Protein AF-0000000085141653 (afdb_homodimer)

InterPro domains:
  IPR007138 Antibiotic biosynthesis monooxygenase domain [PF03992] (13-87)
  IPR011008 Dimeric alpha-beta barrel [SSF54909] (13-105)

pLDDT: mean 92.72, std 17.59, range [21.94, 98.94]

Solvent-accessible surface area (backbone atoms only — not comparable to full-atom values): 11159 Å² total; per-residue (Å²): 133,71,79,74,78,59,79,73,61,75,42,55,29,32,39,41,35,44,37,42,39,28,90,90,26,58,70,61,35,53,51,28,51,60,68,37,47,59,48,41,50,76,52,55,38,75,43,79,46,47,29,35,28,67,90,44,74,49,33,33,39,39,41,33,27,26,63,26,51,56,49,44,74,43,57,31,62,71,34,69,50,40,54,52,42,49,65,55,42,53,85,30,36,68,50,81,70,45,76,51,43,31,29,81,105,132,72,79,72,82,56,82,71,59,72,44,54,28,34,39,41,34,44,37,40,39,27,91,90,26,57,70,61,36,54,51,29,51,60,68,37,46,59,47,41,50,75,52,56,39,75,44,79,47,47,27,35,28,67,90,43,74,51,35,33,40,38,40,33,28,26,63,25,52,54,49,44,75,45,58,31,62,71,34,70,50,41,54,52,42,48,66,54,41,53,85,29,36,68,51,81,71,45,76,49,42,31,30,80,106

Sequence (210 aa):
MSVGQDATTAGPVVESVELHVAAGAEAAFEAAVAEAEPLFRDGGATSFALSRQVEDPARYRLLIGWRTLEDHTVAFRESDSFLAWRALVTPHLAQLPAATHWSAVMSVGQDATTAGPVVESVELHVAAGAEAAFEAAVAEAEPLFRDGGATSFALSRQVEDPARYRLLIGWRTLEDHTVAFRESDSFLAWRALVTPHLAQLPAATHWSAV

Nearest PDB structures (foldseek):
  3gz7-assembly1_B  TM=9.736E-01  e=1.931E-11  Bordetella bronchiseptica
  2omo-assembly4_E  TM=8.407E-01  e=2.948E-07  Nitrosomonas europaea
  4dpo-assembly1_B  TM=8.444E-01  e=1.337E-05  Methanosarcina mazei Go1
  4hl9-assembly4_H  TM=8.360E-01  e=1.522E-05  Rhodospirillum rubrum ATCC 11170
  2gff-assembly1_A  TM=7.912E-01  e=5.071E-06  Yersinia pestis

Foldseek 3Di:
DPPPPDDQQQFKKKKKKKFFFDPPCLVQLVVLLVVLVVLQVVLAWPDWDKDADPVDRRIIIIITMHGGPCSVPPRSCPDVSVVSSCVSRVVGGPDDMDIDMGDDD/DPPPPPPQVQFKKKKKKKFQFDPPCLVQLVVLLVVLVVLQVVLAWPDWDKDADPVDRRIIIIITMHGGPCSVPPRSCPDVSVVSSCVSRVVGGPDDMDIDMGDDD

Structure (mmCIF, N/CA/C/O backbone):
data_AF-0000000085141653-model_v1
#
loop_
_entity.id
_entity.type
_entity.pdbx_description
1 polymer 'Antibiotic biosynthesis monooxygenase'
#
loop_
_atom_site.group_PDB
_atom_site.id
_atom_site.type_symbol
_atom_site.label_atom_id
_atom_site.label_alt_id
_atom_site.label_comp_id
_atom_site.label_asym_id
_atom_site.label_entity_id
_atom_site.label_seq_id
_atom_site.pdbx_PDB_ins_code
_atom_site.Cartn_x
_atom_site.Cartn_y
_atom_site.Cartn_z
_atom_site.occupancy
_atom_site.B_iso_or_equiv
_atom_site.auth_seq_id
_atom_site.auth_comp_id
_atom_site.auth_asym_id
_atom_site.auth_atom_id
_atom_site.pdbx_PDB_model_num
ATOM 1 N N . MET A 1 1 ? -32.125 7.09 -10.75 1 21.94 1 MET A N 1
ATOM 2 C CA . MET A 1 1 ? -31.781 6.031 -9.797 1 21.94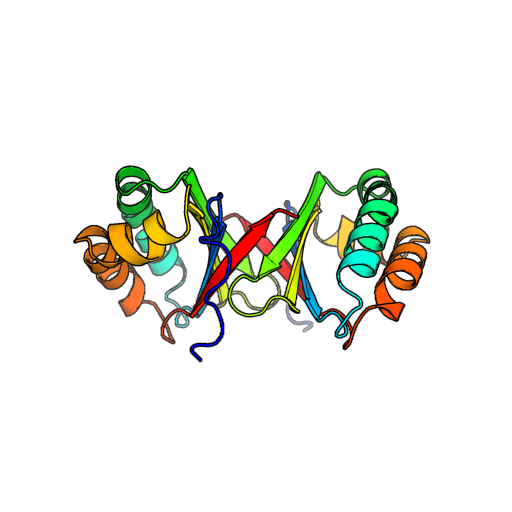 1 MET A CA 1
ATOM 3 C C . MET A 1 1 ? -30.297 6.027 -9.477 1 21.94 1 MET A C 1
ATOM 5 O O . MET A 1 1 ? -29.469 5.969 -10.383 1 21.94 1 MET A O 1
ATOM 9 N N . SER A 1 2 ? -29.812 6.777 -8.469 1 27.94 2 SER A N 1
ATOM 10 C CA . SER A 1 2 ? -28.453 7.031 -7.977 1 27.94 2 SER A CA 1
ATOM 11 C C . SER A 1 2 ? -27.656 5.738 -7.871 1 27.94 2 SER A C 1
ATOM 13 O O . SER A 1 2 ? -28.203 4.684 -7.551 1 27.94 2 SER A O 1
ATOM 15 N N . VAL A 1 3 ? -26.781 5.434 -8.773 1 35.81 3 VAL A N 1
ATOM 16 C CA . VAL A 1 3 ? -26.016 4.203 -8.594 1 35.81 3 VAL A CA 1
ATOM 17 C C . VAL A 1 3 ? -25.875 3.902 -7.102 1 35.81 3 VAL A C 1
ATOM 19 O O . VAL A 1 3 ? -25.562 4.797 -6.309 1 35.81 3 VAL A O 1
ATOM 22 N N . GLY A 1 4 ? -26.719 3.008 -6.566 1 31.06 4 GLY A N 1
ATOM 23 C CA . GLY A 1 4 ? -26.812 2.529 -5.195 1 31.06 4 GLY A CA 1
ATOM 24 C C . GLY A 1 4 ? -25.469 2.502 -4.48 1 31.06 4 GLY A C 1
ATOM 25 O O . GLY A 1 4 ? -24.5 1.953 -4.996 1 31.06 4 GLY A O 1
ATOM 26 N N . GLN A 1 5 ? -24.938 3.637 -3.996 1 36.25 5 GLN A N 1
ATOM 27 C CA . GLN A 1 5 ? -23.906 3.707 -2.959 1 36.25 5 GLN A CA 1
ATOM 28 C C . GLN A 1 5 ? -23.953 2.477 -2.059 1 36.25 5 GLN A C 1
ATOM 30 O O . GLN A 1 5 ? -24.891 2.312 -1.268 1 36.25 5 GLN A O 1
ATOM 35 N N . ASP A 1 6 ? -24.109 1.397 -2.594 1 36.69 6 ASP A N 1
ATOM 36 C CA . ASP A 1 6 ? -24.297 0.177 -1.813 1 36.69 6 ASP A CA 1
ATOM 37 C C . ASP A 1 6 ? -23.688 0.32 -0.419 1 36.69 6 ASP A C 1
ATOM 39 O O . ASP A 1 6 ? -22.969 1.287 -0.143 1 36.69 6 ASP A O 1
ATOM 43 N N . ALA A 1 7 ? -23.047 -0.819 0.269 1 40.22 7 ALA A N 1
ATOM 44 C CA . ALA A 1 7 ? -22.797 -1.021 1.693 1 40.22 7 ALA A CA 1
ATOM 45 C C . ALA A 1 7 ? -21.875 0.062 2.248 1 40.22 7 ALA A C 1
ATOM 47 O O . ALA A 1 7 ? -20.922 0.484 1.578 1 40.22 7 ALA A O 1
ATOM 48 N N . THR A 1 8 ? -22.141 1.187 2.912 1 47.06 8 THR A N 1
ATOM 49 C CA . THR A 1 8 ? -21.469 1.732 4.09 1 47.06 8 THR A CA 1
ATOM 50 C C . THR A 1 8 ? -20.344 0.809 4.555 1 47.06 8 THR A C 1
ATOM 52 O O . THR A 1 8 ? -20.594 -0.327 4.965 1 47.06 8 THR A O 1
ATOM 55 N N . THR A 1 9 ? -19.391 0.731 3.768 1 54.69 9 THR A N 1
ATOM 56 C CA . THR A 1 9 ? -18.281 -0.138 4.156 1 54.69 9 THR A CA 1
ATOM 57 C C . THR A 1 9 ? -18.062 -0.088 5.664 1 54.69 9 THR A C 1
ATOM 59 O O . THR A 1 9 ? -17.531 0.895 6.184 1 54.69 9 THR A O 1
ATOM 62 N N . ALA A 1 10 ? -18.953 -0.564 6.281 1 68.5 10 ALA A N 1
ATOM 63 C CA . ALA A 1 10 ? -19.125 -0.593 7.734 1 68.5 10 ALA A CA 1
ATOM 64 C C . ALA A 1 10 ? -17.859 -1.127 8.414 1 68.5 10 ALA A C 1
ATOM 66 O O . ALA A 1 10 ? -17.688 -0.955 9.625 1 68.5 10 ALA A O 1
ATOM 67 N N . GLY A 1 11 ? -16.844 -1.407 7.648 1 92.12 11 GLY A N 1
ATOM 68 C CA . GLY A 1 11 ? -15.758 -1.995 8.414 1 92.12 11 GLY A CA 1
ATOM 69 C C . GLY A 1 11 ? -14.438 -1.282 8.211 1 92.12 11 GLY A C 1
ATOM 70 O O . GLY A 1 11 ? -14.391 -0.199 7.629 1 92.12 11 GLY A O 1
ATOM 71 N N . PRO A 1 12 ? -13.477 -1.753 8.773 1 98.38 12 PRO A N 1
ATOM 72 C CA . PRO A 1 12 ? -12.148 -1.13 8.734 1 98.38 12 PRO A CA 1
ATOM 73 C C . PRO A 1 12 ? -11.625 -0.946 7.312 1 98.38 12 PRO A C 1
ATOM 75 O O . PRO A 1 12 ? -11.906 -1.77 6.438 1 98.38 12 PRO A O 1
ATOM 78 N N . VAL A 1 13 ? -11.008 0.234 7.074 1 98.62 13 VAL A N 1
ATOM 79 C CA . VAL A 1 13 ? -10.352 0.522 5.801 1 98.62 13 VAL A CA 1
ATOM 80 C C . VAL A 1 13 ? -8.938 1.04 6.055 1 98.62 13 VAL A C 1
ATOM 82 O O . VAL A 1 13 ? -8.633 1.523 7.145 1 98.62 13 VAL A O 1
ATOM 85 N N . VAL A 1 14 ? -8.195 0.842 5.039 1 98.94 14 VAL A N 1
ATOM 86 C CA . VAL A 1 14 ? -6.883 1.483 5.008 1 98.94 14 VAL A CA 1
ATOM 87 C C . VAL A 1 14 ? -6.875 2.582 3.947 1 98.94 14 VAL A C 1
ATOM 89 O O . VAL A 1 14 ? -7.207 2.336 2.785 1 98.94 14 VAL A O 1
ATOM 92 N N . GLU A 1 15 ? -6.629 3.789 4.379 1 98.88 15 GLU A N 1
ATOM 93 C CA . GLU A 1 15 ? -6.277 4.867 3.461 1 98.88 15 GLU A CA 1
ATOM 94 C C . GLU A 1 15 ? -4.84 4.727 2.967 1 98.88 15 GLU A C 1
ATOM 96 O O . GLU A 1 15 ? -3.918 4.559 3.766 1 98.88 15 GLU A O 1
ATOM 101 N N . SER A 1 16 ? -4.68 4.688 1.656 1 98.94 16 SER A N 1
ATOM 102 C CA . SER A 1 16 ? -3.369 4.742 1.019 1 98.94 16 SER A CA 1
ATOM 103 C C . SER A 1 16 ? -3.121 6.105 0.38 1 98.94 16 SER A C 1
ATOM 105 O O . SER A 1 16 ? -3.832 6.5 -0.545 1 98.94 16 SER A O 1
ATOM 107 N N . VAL A 1 17 ? -2.102 6.836 0.872 1 98.88 17 VAL A N 1
ATOM 108 C CA . VAL A 1 17 ? -1.763 8.156 0.342 1 98.88 17 VAL A CA 1
ATOM 109 C C . VAL A 1 17 ? -0.437 8.078 -0.413 1 98.88 17 VAL A C 1
ATOM 111 O O . VAL A 1 17 ? 0.597 7.742 0.167 1 98.88 17 VAL A O 1
ATOM 114 N N . GLU A 1 18 ? -0.48 8.328 -1.674 1 98.75 18 GLU A N 1
ATOM 115 C CA . GLU A 1 18 ? 0.729 8.43 -2.484 1 98.75 18 GLU A CA 1
ATOM 116 C C . GLU A 1 18 ? 1.272 9.859 -2.486 1 98.75 18 GLU A C 1
ATOM 118 O O . GLU A 1 18 ? 0.54 10.805 -2.771 1 98.75 18 GLU A O 1
ATOM 123 N N . LEU A 1 19 ? 2.529 9.969 -2.123 1 98.81 19 LEU A N 1
ATOM 124 C CA . LEU A 1 19 ? 3.172 11.266 -1.962 1 98.81 19 LEU A CA 1
ATOM 125 C C . LEU A 1 19 ? 4.418 11.367 -2.834 1 98.81 19 LEU A C 1
ATOM 127 O O . LEU A 1 19 ? 5.258 10.469 -2.832 1 98.81 19 LEU A O 1
ATOM 131 N N . HIS A 1 20 ? 4.488 12.406 -3.617 1 98.81 20 HIS A N 1
ATOM 132 C CA . HIS A 1 20 ? 5.68 12.727 -4.391 1 98.81 20 HIS A CA 1
ATOM 133 C C . HIS A 1 20 ? 6.438 13.898 -3.775 1 98.81 20 HIS A C 1
ATOM 135 O O . HIS A 1 20 ? 5.969 15.039 -3.816 1 98.81 20 HIS A O 1
ATOM 141 N N . VAL A 1 21 ? 7.574 13.664 -3.287 1 98.81 21 VAL A N 1
ATOM 142 C CA . VAL A 1 21 ? 8.336 14.641 -2.516 1 98.81 21 VAL A CA 1
ATOM 143 C C . VAL A 1 21 ? 9.297 15.391 -3.436 1 98.81 21 VAL A C 1
ATOM 145 O O . VAL A 1 21 ? 9.922 14.797 -4.309 1 98.81 21 VAL A O 1
ATOM 148 N N . ALA A 1 22 ? 9.398 16.672 -3.219 1 98.56 22 ALA A N 1
ATOM 149 C CA . ALA A 1 22 ? 10.305 17.5 -4 1 98.56 22 ALA A CA 1
ATOM 150 C C . ALA A 1 22 ? 11.758 17.094 -3.779 1 98.56 22 ALA A C 1
ATOM 152 O O . ALA A 1 22 ? 12.148 16.75 -2.662 1 98.56 22 ALA A O 1
ATOM 153 N N . ALA A 1 23 ? 12.492 17.188 -4.867 1 97.25 23 ALA A N 1
ATOM 154 C CA . ALA A 1 23 ? 13.906 16.844 -4.777 1 97.25 23 ALA A CA 1
ATOM 155 C C . ALA A 1 23 ? 14.602 17.641 -3.682 1 97.25 23 ALA A C 1
ATOM 157 O O . ALA A 1 23 ? 14.461 18.859 -3.619 1 97.25 23 ALA A O 1
ATOM 158 N N . GLY A 1 24 ? 15.25 16.891 -2.76 1 97.75 24 GLY A N 1
ATOM 159 C CA . GLY A 1 24 ? 16.016 17.531 -1.707 1 97.75 24 GLY A CA 1
ATOM 160 C C . GLY A 1 24 ? 15.211 17.75 -0.438 1 97.75 24 GLY A C 1
ATOM 161 O O . GLY A 1 24 ? 15.766 18.141 0.592 1 97.75 24 GLY A O 1
ATOM 162 N N . ALA A 1 25 ? 13.914 17.422 -0.474 1 98.62 25 ALA A N 1
ATOM 163 C CA . ALA A 1 25 ? 13.047 17.719 0.656 1 98.62 25 ALA A CA 1
ATOM 164 C C . ALA A 1 25 ? 12.742 16.469 1.471 1 98.62 25 ALA A C 1
ATOM 166 O O . ALA A 1 25 ? 11.938 16.516 2.404 1 98.62 25 ALA A O 1
ATOM 167 N N . GLU A 1 26 ? 13.406 15.359 1.154 1 98.25 26 GLU A N 1
ATOM 168 C CA . GLU A 1 26 ? 13.023 14.062 1.71 1 98.25 26 GLU A CA 1
ATOM 169 C C . GLU A 1 26 ? 13.156 14.055 3.23 1 98.25 26 GLU A C 1
ATOM 171 O O . GLU A 1 26 ? 12.234 13.633 3.936 1 98.25 26 GLU A O 1
ATOM 176 N N . ALA A 1 27 ? 14.289 14.516 3.754 1 98.31 27 ALA A N 1
ATOM 177 C CA . ALA A 1 27 ? 14.5 14.516 5.199 1 98.31 27 ALA A CA 1
ATOM 178 C C . ALA A 1 27 ? 13.484 15.406 5.902 1 98.31 27 ALA A C 1
ATOM 180 O O . ALA A 1 27 ? 12.93 15.023 6.938 1 98.31 27 ALA A O 1
ATOM 181 N N . ALA A 1 28 ? 13.234 16.562 5.379 1 98.75 28 ALA A N 1
ATOM 182 C CA . ALA A 1 28 ? 12.258 17.484 5.953 1 98.75 28 ALA A CA 1
ATOM 183 C C . ALA A 1 28 ? 10.852 16.906 5.895 1 98.75 28 ALA A C 1
ATOM 185 O O . ALA A 1 28 ? 10.062 17.062 6.836 1 98.75 28 ALA A O 1
ATOM 186 N N . PHE A 1 29 ? 10.531 16.281 4.82 1 98.88 29 PHE A N 1
ATOM 187 C CA . PHE A 1 29 ? 9.242 15.625 4.652 1 98.88 29 PHE A CA 1
ATOM 188 C C . PHE A 1 29 ? 9.047 14.547 5.707 1 98.88 29 PHE A C 1
ATOM 190 O O . PHE A 1 29 ? 8.008 14.5 6.367 1 98.88 29 PHE A O 1
ATOM 197 N N . GLU A 1 30 ? 10.062 13.664 5.844 1 98.88 30 GLU A N 1
ATOM 198 C CA . GLU A 1 30 ? 9.969 12.602 6.836 1 98.88 30 GLU A CA 1
ATOM 199 C C . GLU A 1 30 ? 9.781 13.164 8.242 1 98.88 30 GLU A C 1
ATOM 201 O O . GLU A 1 30 ? 8.992 12.641 9.031 1 98.88 30 GLU A O 1
ATOM 206 N N . ALA A 1 31 ? 10.461 14.242 8.555 1 98.88 31 ALA A N 1
ATOM 207 C CA . ALA A 1 31 ? 10.32 14.898 9.852 1 98.88 31 ALA A CA 1
ATOM 208 C C . ALA A 1 31 ? 8.914 15.461 10.023 1 98.88 31 ALA A C 1
ATOM 210 O O . ALA A 1 31 ? 8.328 15.367 11.109 1 98.88 31 ALA A O 1
ATOM 211 N N . ALA A 1 32 ? 8.383 16.016 8.969 1 98.88 32 ALA A N 1
ATOM 212 C CA . ALA A 1 32 ? 7.035 16.578 9.008 1 98.88 32 ALA A CA 1
ATOM 213 C C . ALA A 1 32 ? 5.992 15.484 9.25 1 98.88 32 ALA A C 1
ATOM 215 O O . ALA A 1 32 ? 5.051 15.68 10.023 1 98.88 32 ALA A O 1
ATOM 216 N N . VAL A 1 33 ? 6.141 14.328 8.633 1 98.88 33 VAL A N 1
ATOM 217 C CA . VAL A 1 33 ? 5.203 13.219 8.812 1 98.88 33 VAL A CA 1
ATOM 218 C C . VAL A 1 33 ? 5.281 12.711 10.25 1 98.88 33 VAL A C 1
ATOM 220 O O . VAL A 1 33 ? 4.254 12.445 10.875 1 98.88 33 VAL A O 1
ATOM 223 N N . ALA A 1 34 ? 6.5 12.602 10.719 1 98.75 34 ALA A N 1
ATOM 224 C CA . ALA A 1 34 ? 6.668 12.172 12.102 1 98.75 34 ALA A CA 1
ATOM 225 C C . ALA A 1 34 ? 5.988 13.148 13.062 1 98.75 34 ALA A C 1
ATOM 227 O O . ALA A 1 34 ? 5.336 12.727 14.023 1 98.75 34 ALA A O 1
ATOM 228 N N . GLU A 1 35 ? 6.148 14.391 12.797 1 98.69 35 GLU A N 1
ATOM 229 C CA . GLU A 1 35 ? 5.516 15.422 13.617 1 98.69 35 GLU A CA 1
ATOM 230 C C . GLU A 1 35 ? 3.996 15.328 13.547 1 98.69 35 GLU A C 1
ATOM 232 O O . GLU A 1 35 ? 3.305 15.602 14.523 1 98.69 35 GLU A O 1
ATOM 237 N N . ALA A 1 36 ? 3.488 14.844 12.453 1 98.69 36 ALA A N 1
ATOM 238 C CA . ALA A 1 36 ? 2.051 14.844 12.203 1 98.69 36 ALA A CA 1
ATOM 239 C C . ALA A 1 36 ? 1.396 13.594 12.789 1 98.69 36 ALA A C 1
ATOM 241 O O . ALA A 1 36 ? 0.172 13.539 12.938 1 98.69 36 ALA A O 1
ATOM 242 N N . GLU A 1 37 ? 2.127 12.547 13.078 1 98.62 37 GLU A N 1
ATOM 243 C CA . GLU A 1 37 ? 1.589 11.242 13.453 1 98.62 37 GLU A CA 1
ATOM 244 C C . GLU A 1 37 ? 0.603 11.359 14.609 1 98.62 37 GLU A C 1
ATOM 246 O O . GLU A 1 37 ? -0.476 10.766 14.578 1 98.62 37 GLU A O 1
ATOM 251 N N . PRO A 1 38 ? 0.879 12.18 15.656 1 98.62 38 PRO A N 1
ATOM 252 C CA . PRO A 1 38 ? -0.065 12.258 16.781 1 98.62 38 PRO A CA 1
ATOM 253 C C . PRO A 1 38 ? -1.417 12.836 16.359 1 98.62 38 PRO A C 1
ATOM 255 O O . PRO A 1 38 ? -2.441 12.516 16.969 1 98.62 38 PRO A O 1
ATOM 258 N N . LEU A 1 39 ? -1.494 13.695 15.32 1 98.75 39 LEU A N 1
ATOM 259 C CA . LEU A 1 39 ? -2.754 14.242 14.828 1 98.75 39 LEU A CA 1
ATOM 260 C C . LEU A 1 39 ? -3.684 13.125 14.367 1 98.75 39 LEU A C 1
ATOM 262 O O . LEU A 1 39 ? -4.895 13.188 14.578 1 98.75 39 LEU A O 1
ATOM 266 N N . PHE A 1 40 ? -3.117 12.07 13.781 1 98.75 40 PHE A N 1
ATOM 267 C CA . PHE A 1 40 ? -3.889 10.953 13.258 1 98.75 40 PHE A CA 1
ATOM 268 C C . PHE A 1 40 ? -4.32 10.023 14.383 1 98.75 40 PHE A C 1
ATOM 270 O O . PHE A 1 40 ? -5.48 9.602 14.438 1 98.75 40 PHE A O 1
ATOM 277 N N . ARG A 1 41 ? -3.361 9.75 15.242 1 97.88 41 ARG A N 1
ATOM 278 C CA . ARG A 1 41 ? -3.686 8.891 16.375 1 97.88 41 ARG A CA 1
ATOM 279 C C . ARG A 1 41 ? -4.801 9.5 17.219 1 97.88 41 ARG A C 1
ATOM 281 O O . ARG A 1 41 ? -5.781 8.828 17.547 1 97.88 41 ARG A O 1
ATOM 288 N N . ASP A 1 42 ? -4.664 10.75 17.484 1 97.75 42 ASP A N 1
ATOM 289 C CA . ASP A 1 42 ? -5.668 11.461 18.281 1 97.75 42 ASP A CA 1
ATOM 290 C C . ASP A 1 42 ? -6.98 11.594 17.516 1 97.75 42 ASP A C 1
ATOM 292 O O . ASP A 1 42 ? -8.047 11.711 18.109 1 97.75 42 ASP A O 1
ATOM 296 N N . GLY A 1 43 ? -6.852 11.531 16.266 1 97.88 43 GLY A N 1
ATOM 297 C CA . GLY A 1 43 ? -8.008 11.703 15.406 1 97.88 43 GLY A CA 1
ATOM 298 C C . GLY A 1 43 ? -8.742 10.406 15.125 1 97.88 43 GLY A C 1
ATOM 299 O O . GLY A 1 43 ? -9.766 10.398 14.438 1 97.88 43 GLY A O 1
ATOM 300 N N . GLY A 1 44 ? -8.195 9.25 15.609 1 98.06 44 GLY A N 1
ATOM 301 C CA . GLY A 1 44 ? -8.953 8.016 15.516 1 98.06 44 GLY A CA 1
ATOM 302 C C . GLY A 1 44 ? -8.289 6.977 14.625 1 98.06 44 GLY A C 1
ATOM 303 O O . GLY A 1 44 ? -8.805 5.867 14.469 1 98.06 44 GLY A O 1
ATOM 304 N N . ALA A 1 45 ? -7.18 7.324 14.055 1 98.81 45 ALA A N 1
ATOM 305 C CA . ALA A 1 45 ? -6.465 6.332 13.25 1 98.81 45 ALA A CA 1
ATOM 306 C C . ALA A 1 45 ? -6.051 5.137 14.102 1 98.81 45 ALA A C 1
ATOM 308 O O . ALA A 1 45 ? -5.613 5.301 15.242 1 98.81 45 ALA A O 1
ATOM 309 N N . THR A 1 46 ? -6.152 3.963 13.477 1 98.75 46 THR A N 1
ATOM 310 C CA . THR A 1 46 ? -5.82 2.734 14.188 1 98.75 46 THR A CA 1
ATOM 311 C C . THR A 1 46 ? -4.418 2.26 13.828 1 98.75 46 THR A C 1
ATOM 313 O O . THR A 1 46 ? -3.85 1.401 14.5 1 98.75 46 THR A O 1
ATOM 316 N N . SER A 1 47 ? -3.873 2.738 12.789 1 98.81 47 SER A N 1
ATOM 317 C CA . SER A 1 47 ? -2.508 2.471 12.352 1 98.81 47 SER A CA 1
ATOM 318 C C . SER A 1 47 ? -1.979 3.6 11.469 1 98.81 47 SER A C 1
ATOM 320 O O . SER A 1 47 ? -2.756 4.402 10.945 1 98.81 47 SER A O 1
ATOM 322 N N . PHE A 1 48 ? -0.679 3.766 11.375 1 98.88 48 PHE A N 1
ATOM 323 C CA . PHE A 1 48 ? 0.02 4.84 10.672 1 98.88 48 PHE A CA 1
ATOM 324 C C . PHE A 1 48 ? 1.422 4.398 10.273 1 98.88 48 PHE A C 1
ATOM 326 O O . PHE A 1 48 ? 2.293 4.219 11.125 1 98.88 48 PHE A O 1
ATOM 333 N N . ALA A 1 49 ? 1.623 4.207 8.906 1 98.81 49 ALA A N 1
ATOM 334 C CA . ALA A 1 49 ? 2.912 3.676 8.469 1 98.81 49 ALA A CA 1
ATOM 335 C C . ALA A 1 49 ? 3.4 4.383 7.211 1 98.81 49 ALA A C 1
ATOM 337 O O . ALA A 1 49 ? 2.707 4.395 6.191 1 98.81 49 ALA A O 1
ATOM 338 N N . LEU A 1 50 ? 4.59 5.008 7.277 1 98.88 50 LEU A N 1
ATOM 339 C CA . LEU A 1 50 ? 5.238 5.645 6.137 1 98.88 50 LEU A CA 1
ATOM 340 C C . LEU A 1 50 ? 6.277 4.719 5.516 1 98.88 50 LEU A C 1
ATOM 342 O O . LEU A 1 50 ? 7.055 4.086 6.23 1 98.88 50 LEU A O 1
ATOM 346 N N . SER A 1 51 ? 6.262 4.609 4.203 1 98.81 51 SER A N 1
ATOM 347 C CA . SER A 1 51 ? 7.27 3.852 3.467 1 98.81 51 SER A CA 1
ATOM 348 C C . SER A 1 51 ? 7.805 4.648 2.281 1 98.81 51 SER A C 1
ATOM 350 O O . SER A 1 51 ? 7.129 5.551 1.778 1 98.81 51 SER A O 1
ATOM 352 N N . ARG A 1 52 ? 9.031 4.332 1.952 1 98.62 52 ARG A N 1
ATOM 353 C CA . ARG A 1 52 ? 9.688 4.938 0.798 1 98.62 52 ARG A CA 1
ATOM 354 C C . ARG A 1 52 ? 9.922 3.904 -0.3 1 98.62 52 ARG A C 1
ATOM 356 O O . ARG A 1 52 ? 10.328 2.775 -0.021 1 98.62 52 ARG A O 1
ATOM 363 N N . GLN A 1 53 ? 9.672 4.324 -1.563 1 98.62 53 GLN A N 1
ATOM 364 C CA . GLN A 1 53 ? 9.789 3.391 -2.682 1 98.62 53 GLN A CA 1
ATOM 365 C C . GLN A 1 53 ? 11.258 3.137 -3.033 1 98.62 53 GLN A C 1
ATOM 367 O O . GLN A 1 53 ? 12.055 4.07 -3.098 1 98.62 53 GLN A O 1
ATOM 372 N N . VAL A 1 54 ? 11.531 1.938 -3.328 1 97.94 54 VAL A N 1
ATOM 373 C CA . VAL A 1 54 ? 12.898 1.54 -3.645 1 97.94 54 VAL A CA 1
ATOM 374 C C . VAL A 1 54 ? 13.25 1.978 -5.066 1 97.94 54 VAL A C 1
ATOM 376 O O . VAL A 1 54 ? 14.328 2.521 -5.305 1 97.94 54 VAL A O 1
ATOM 379 N N . GLU A 1 55 ? 12.32 1.828 -5.984 1 97.69 55 GLU A N 1
ATOM 380 C CA . GLU A 1 55 ? 12.562 2.102 -7.395 1 97.69 55 GLU A CA 1
ATOM 381 C C . GLU A 1 55 ? 12.648 3.602 -7.66 1 97.69 55 GLU A C 1
ATOM 383 O O . GLU A 1 55 ? 13.367 4.035 -8.57 1 97.69 55 GLU A O 1
ATOM 388 N N . ASP A 1 56 ? 11.906 4.379 -6.914 1 97.81 56 ASP A N 1
ATOM 389 C CA . ASP A 1 56 ? 11.867 5.832 -7.031 1 97.81 56 ASP A CA 1
ATOM 390 C C . ASP A 1 56 ? 11.844 6.492 -5.652 1 97.81 56 ASP A C 1
ATOM 392 O O . ASP A 1 56 ? 10.781 6.73 -5.09 1 97.81 56 ASP A O 1
ATOM 396 N N . PRO A 1 57 ? 12.984 6.867 -5.195 1 96.75 57 PRO A N 1
ATOM 397 C CA . PRO A 1 57 ? 13.102 7.312 -3.805 1 96.75 57 PRO A CA 1
ATOM 398 C C . PRO A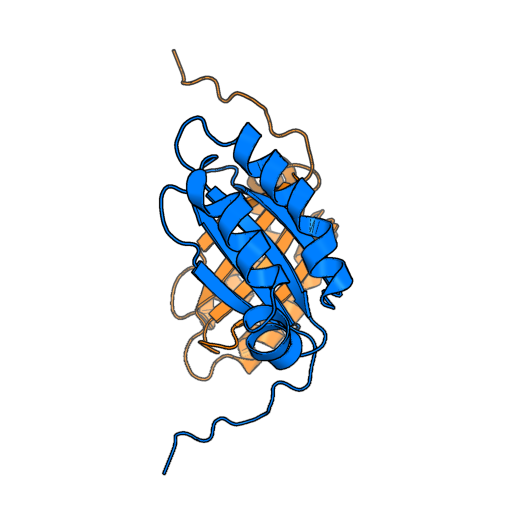 1 57 ? 12.391 8.641 -3.553 1 96.75 57 PRO A C 1
ATOM 400 O O . PRO A 1 57 ? 12.344 9.109 -2.412 1 96.75 57 PRO A O 1
ATOM 403 N N . ALA A 1 58 ? 11.852 9.312 -4.559 1 97.94 58 ALA A N 1
ATOM 404 C CA . ALA A 1 58 ? 11.039 10.516 -4.363 1 97.94 58 ALA A CA 1
ATOM 405 C C . ALA A 1 58 ? 9.602 10.148 -4 1 97.94 58 ALA A C 1
ATOM 407 O O . ALA A 1 58 ? 8.828 11.008 -3.578 1 97.94 58 ALA A O 1
ATOM 408 N N . ARG A 1 59 ? 9.25 8.867 -4.094 1 98.56 59 ARG A N 1
ATOM 409 C CA . ARG A 1 59 ? 7.883 8.414 -3.861 1 98.56 59 ARG A CA 1
ATOM 410 C C . ARG A 1 59 ? 7.75 7.77 -2.484 1 98.56 59 ARG A C 1
ATOM 412 O O . ARG A 1 59 ? 8.57 6.93 -2.105 1 98.56 59 ARG A O 1
ATOM 419 N N . TYR A 1 60 ? 6.707 8.25 -1.778 1 98.88 60 TYR A N 1
ATOM 420 C CA . TYR A 1 60 ? 6.336 7.715 -0.473 1 98.88 60 TYR A CA 1
ATOM 421 C C . TYR A 1 60 ? 4.883 7.254 -0.465 1 98.88 60 TYR A C 1
ATOM 423 O O . TYR A 1 60 ? 4.074 7.711 -1.276 1 98.88 60 TYR A O 1
ATOM 431 N N . ARG A 1 61 ? 4.66 6.352 0.407 1 98.94 61 ARG A N 1
ATOM 432 C CA . ARG A 1 61 ? 3.305 5.895 0.685 1 98.94 61 ARG A CA 1
ATOM 433 C C . ARG A 1 61 ? 3.012 5.918 2.182 1 98.94 61 ARG A C 1
ATOM 435 O O . ARG A 1 61 ? 3.814 5.438 2.984 1 98.94 61 ARG A O 1
ATOM 442 N N . LEU A 1 62 ? 1.948 6.547 2.494 1 98.94 62 LEU A N 1
ATOM 443 C CA . LEU A 1 62 ? 1.429 6.516 3.857 1 98.94 62 LEU A CA 1
ATOM 444 C C . LEU A 1 62 ? 0.175 5.652 3.943 1 98.94 62 LEU A C 1
ATOM 446 O O . LEU A 1 62 ? -0.799 5.891 3.225 1 98.94 62 LEU A O 1
ATOM 450 N N . LEU A 1 63 ? 0.208 4.617 4.75 1 98.94 63 LEU A N 1
ATOM 451 C CA . LEU A 1 63 ? -0.952 3.779 5.027 1 98.94 63 LEU A CA 1
ATOM 452 C C . LEU A 1 63 ? -1.542 4.102 6.398 1 98.94 63 LEU A C 1
ATOM 454 O O . LEU A 1 63 ? -0.835 4.066 7.406 1 98.94 63 LEU A O 1
ATOM 458 N N . ILE A 1 64 ? -2.832 4.414 6.391 1 98.94 64 ILE A N 1
ATOM 459 C CA . ILE A 1 64 ? -3.521 4.824 7.609 1 98.94 64 ILE A CA 1
ATOM 460 C C . ILE A 1 64 ? -4.773 3.973 7.809 1 98.94 64 ILE A C 1
ATOM 462 O O . ILE A 1 64 ? -5.633 3.908 6.926 1 98.94 64 ILE A O 1
ATOM 466 N N . GLY A 1 65 ? -4.859 3.336 8.984 1 98.81 65 GLY A N 1
ATOM 467 C CA . GLY A 1 65 ? -6.027 2.531 9.312 1 98.81 65 GLY A CA 1
ATOM 468 C C . GLY A 1 65 ? -7.141 3.33 9.961 1 98.81 65 GLY A C 1
ATOM 469 O O . GLY A 1 65 ? -6.883 4.207 10.781 1 98.81 65 GLY A O 1
ATOM 470 N N . TRP A 1 66 ? -8.312 2.982 9.625 1 98.69 66 TRP A N 1
ATOM 471 C CA . TRP A 1 66 ? -9.523 3.578 10.18 1 98.69 66 TRP A CA 1
ATOM 472 C C .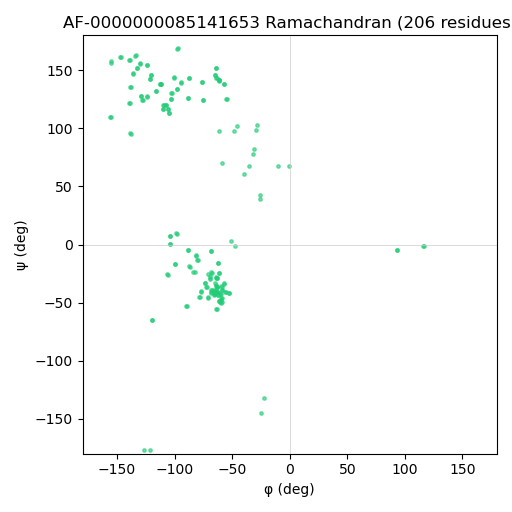 TRP A 1 66 ? -10.547 2.504 10.523 1 98.69 66 TRP A C 1
ATOM 474 O O . TRP A 1 66 ? -10.68 1.514 9.805 1 98.69 66 TRP A O 1
ATOM 484 N N . ARG A 1 67 ? -11.305 2.766 11.539 1 98 67 ARG A N 1
ATOM 485 C CA . ARG A 1 67 ? -12.352 1.814 11.906 1 98 67 ARG A CA 1
ATOM 486 C C . ARG A 1 67 ? -13.453 1.783 10.852 1 98 67 ARG A C 1
ATOM 488 O O . ARG A 1 67 ? -14.031 0.731 10.586 1 98 67 ARG A O 1
ATOM 495 N N . THR A 1 68 ? -13.758 2.979 10.344 1 97.5 68 THR A N 1
ATOM 496 C CA . THR A 1 68 ? -14.719 3.074 9.25 1 97.5 68 THR A CA 1
ATOM 497 C C . THR A 1 68 ? -14.273 4.098 8.219 1 97.5 68 THR A C 1
ATOM 499 O O . THR A 1 68 ? -13.422 4.949 8.508 1 97.5 68 THR A O 1
ATOM 502 N N . LEU A 1 69 ? -14.82 3.934 7.039 1 97.88 69 LEU A N 1
ATOM 503 C CA . LEU A 1 69 ? -14.562 4.91 5.984 1 97.88 69 LEU A CA 1
ATOM 504 C C . LEU A 1 69 ? -14.938 6.316 6.438 1 97.88 69 LEU A C 1
ATOM 506 O O . LEU A 1 69 ? -14.195 7.27 6.207 1 97.88 69 LEU A O 1
ATOM 510 N N . GLU A 1 70 ? -16.016 6.512 7.121 1 96.69 70 GLU A N 1
ATOM 511 C CA . GLU A 1 70 ? -16.531 7.809 7.547 1 96.69 70 GLU A CA 1
ATOM 512 C C . GLU A 1 70 ? -15.648 8.43 8.617 1 96.69 70 GLU A C 1
ATOM 514 O O . GLU A 1 70 ? -15.555 9.656 8.711 1 96.69 70 GLU A O 1
ATOM 519 N N . ASP A 1 71 ? -14.984 7.555 9.422 1 97.38 71 ASP A N 1
ATOM 520 C CA . ASP A 1 71 ? -14.031 8.086 10.383 1 97.38 71 ASP A CA 1
ATOM 521 C C . ASP A 1 71 ? -12.953 8.914 9.695 1 97.38 71 ASP A C 1
ATOM 523 O O . ASP A 1 71 ? -12.484 9.914 10.242 1 97.38 71 ASP A O 1
ATOM 527 N N . HIS A 1 72 ? -12.633 8.516 8.516 1 97.88 72 HIS A N 1
ATOM 528 C CA . HIS A 1 72 ? -11.633 9.25 7.758 1 97.88 72 HIS A CA 1
ATOM 529 C C . HIS A 1 72 ? -12.273 10.352 6.922 1 97.88 72 HIS A C 1
ATOM 531 O O . HIS A 1 72 ? -11.961 11.531 7.094 1 97.88 72 HIS A O 1
ATOM 537 N N . THR A 1 73 ? -13.289 9.992 6.094 1 97.5 73 THR A N 1
ATOM 538 C CA . THR A 1 73 ? -13.742 10.844 5 1 97.5 73 THR A CA 1
ATOM 539 C C . THR A 1 73 ? -14.656 11.953 5.52 1 97.5 73 THR A C 1
ATOM 541 O O . THR A 1 73 ? -14.906 12.93 4.816 1 97.5 73 THR A O 1
ATOM 544 N N . VAL A 1 74 ? -15.094 11.828 6.715 1 96.88 74 VAL A N 1
ATOM 545 C CA . VAL A 1 74 ? -15.93 12.859 7.316 1 96.88 74 VAL A CA 1
ATOM 546 C C . VAL A 1 74 ? -15.25 13.422 8.562 1 96.88 74 VAL A C 1
ATOM 548 O O . VAL A 1 74 ? -14.688 14.516 8.531 1 96.88 74 VAL A O 1
ATOM 551 N N . ALA A 1 75 ? -15.07 12.578 9.602 1 97.19 75 ALA A N 1
ATOM 552 C CA . ALA A 1 75 ? -14.617 13.062 10.898 1 97.19 75 ALA A CA 1
ATOM 553 C C . ALA A 1 75 ? -13.219 13.664 10.805 1 97.19 75 ALA A C 1
ATOM 555 O O . ALA A 1 75 ? -13 14.82 11.188 1 97.19 75 ALA A O 1
ATOM 556 N N . PHE A 1 76 ? -12.281 12.914 10.32 1 98.44 76 PHE A N 1
ATOM 557 C CA . PHE A 1 76 ? -10.914 13.422 10.289 1 98.44 76 PHE A CA 1
ATOM 558 C C . PHE A 1 76 ? -10.766 14.523 9.25 1 98.44 76 PHE A C 1
ATOM 560 O O . PHE A 1 76 ? -10.125 15.547 9.5 1 98.44 76 PHE A O 1
ATOM 567 N N . ARG A 1 77 ? -11.328 14.312 8.031 1 97.75 77 ARG A N 1
ATOM 568 C CA . ARG A 1 77 ? -11.18 15.242 6.914 1 97.75 77 ARG A CA 1
ATOM 569 C C . ARG A 1 77 ? -11.773 16.609 7.254 1 97.75 77 ARG A C 1
ATOM 571 O O . ARG A 1 77 ? -11.344 17.625 6.719 1 97.75 77 ARG A O 1
ATOM 578 N N . GLU A 1 78 ? -12.734 16.641 8.188 1 97.44 78 GLU A N 1
ATOM 579 C CA . GLU A 1 78 ? -13.383 17.906 8.547 1 97.44 78 GLU A CA 1
ATOM 580 C C . GLU A 1 78 ? -12.766 18.5 9.812 1 97.44 78 GLU A C 1
ATOM 582 O O . GLU A 1 78 ? -13.227 19.531 10.305 1 97.44 78 GLU A O 1
ATOM 587 N N . SER A 1 79 ? -11.727 17.984 10.281 1 98.19 79 SER A N 1
ATOM 588 C CA . SER A 1 79 ? -11.125 18.391 11.547 1 98.19 79 SER A CA 1
ATOM 589 C C . SER A 1 79 ? -9.992 19.391 11.328 1 98.19 79 SER A C 1
ATOM 591 O O . SER A 1 79 ? -9.484 19.516 10.211 1 98.19 79 SER A O 1
ATOM 593 N N . ASP A 1 80 ? -9.516 20 12.43 1 98 80 ASP A N 1
ATOM 594 C CA . ASP A 1 80 ? -8.336 20.859 12.43 1 98 80 ASP A CA 1
ATOM 595 C C . ASP A 1 80 ? -7.062 20.047 12.227 1 98 80 ASP A C 1
ATOM 597 O O . ASP A 1 80 ? -6.074 20.547 11.703 1 98 80 ASP A O 1
ATOM 601 N N . SER A 1 81 ? -7.156 18.75 12.609 1 98.44 81 SER A N 1
ATOM 602 C CA . SER A 1 81 ? -5.996 17.891 12.445 1 98.44 81 SER A CA 1
ATOM 603 C C . SER A 1 81 ? -5.648 17.703 10.977 1 98.44 81 SER A C 1
ATOM 605 O O . SER A 1 81 ? -4.469 17.656 10.609 1 98.44 81 SER A O 1
ATOM 607 N N . PHE A 1 82 ? -6.648 17.688 10.156 1 98.44 82 PHE A N 1
ATOM 608 C CA . PHE A 1 82 ? -6.406 17.547 8.727 1 98.44 82 PHE A CA 1
ATOM 609 C C . PHE A 1 82 ? -5.723 18.781 8.172 1 98.44 82 PHE A C 1
ATOM 611 O O . PHE A 1 82 ? -4.77 18.672 7.395 1 98.44 82 PHE A O 1
ATOM 618 N N . LEU A 1 83 ? -6.148 19.906 8.586 1 98 83 LEU A N 1
ATOM 619 C CA . LEU A 1 83 ? -5.543 21.156 8.133 1 98 83 LEU A CA 1
ATOM 620 C C . LEU A 1 83 ? -4.094 21.266 8.594 1 98 83 LEU A C 1
ATOM 622 O O . LEU A 1 83 ? -3.227 21.688 7.832 1 98 83 LEU A O 1
ATOM 626 N N . ALA A 1 84 ? -3.84 20.875 9.805 1 98.62 84 ALA A N 1
ATOM 627 C CA . ALA A 1 84 ? -2.484 20.891 10.352 1 98.62 84 ALA A CA 1
ATOM 628 C C . ALA A 1 84 ? -1.579 19.922 9.594 1 98.62 84 ALA A C 1
ATOM 630 O O . ALA A 1 84 ? -0.43 20.25 9.289 1 98.62 8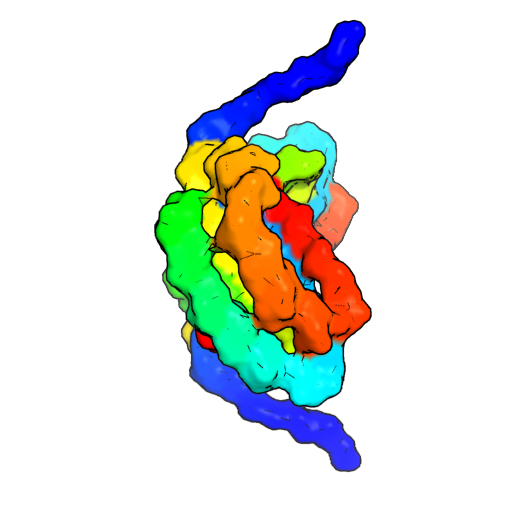4 ALA A O 1
ATOM 631 N N . TRP A 1 85 ? -2.119 18.75 9.266 1 98.62 85 TRP A N 1
ATOM 632 C CA . TRP A 1 85 ? -1.393 17.766 8.477 1 98.62 85 TRP A CA 1
ATOM 633 C C . TRP A 1 85 ? -0.999 18.328 7.117 1 98.62 85 TRP A C 1
ATOM 635 O O . TRP A 1 85 ? 0.166 18.266 6.719 1 98.62 85 TRP A O 1
ATOM 645 N N . ARG A 1 86 ? -1.902 18.938 6.434 1 98.06 86 ARG A N 1
ATOM 646 C CA . ARG A 1 86 ? -1.636 19.5 5.113 1 98.06 86 ARG A CA 1
ATOM 647 C C . ARG A 1 86 ? -0.587 20.609 5.195 1 98.06 86 ARG A C 1
ATOM 649 O O . ARG A 1 86 ? 0.31 20.672 4.352 1 98.06 86 ARG A O 1
ATOM 656 N N . ALA A 1 87 ? -0.715 21.406 6.223 1 98.38 87 ALA A N 1
ATOM 657 C CA . ALA A 1 87 ? 0.234 22.5 6.391 1 98.38 87 ALA A CA 1
ATOM 658 C C . ALA A 1 87 ? 1.651 21.969 6.594 1 98.38 87 ALA A C 1
ATOM 660 O O . ALA A 1 87 ? 2.617 22.578 6.121 1 98.38 87 ALA A O 1
ATOM 661 N N . LEU A 1 88 ? 1.762 20.906 7.273 1 98.69 88 LEU A N 1
ATOM 662 C CA . LEU A 1 88 ? 3.064 20.328 7.609 1 98.69 88 LEU A CA 1
ATOM 663 C C . LEU A 1 88 ? 3.717 19.703 6.387 1 98.69 88 LEU A C 1
ATOM 665 O O . LEU A 1 88 ? 4.922 19.844 6.172 1 98.69 88 LEU A O 1
ATOM 669 N N . VAL A 1 89 ? 2.943 19.062 5.477 1 98.56 89 VAL A N 1
ATOM 670 C CA . VAL A 1 89 ? 3.602 18.188 4.52 1 98.56 89 VAL A CA 1
ATOM 671 C C . VAL A 1 89 ? 3.621 18.844 3.141 1 98.56 89 VAL A C 1
ATOM 673 O O . VAL A 1 89 ? 4.527 18.594 2.34 1 98.56 89 VAL A O 1
ATOM 676 N N . THR A 1 90 ? 2.699 19.75 2.812 1 98.56 90 THR A N 1
ATOM 677 C CA . THR A 1 90 ? 2.486 20.25 1.459 1 98.56 90 THR A CA 1
ATOM 678 C C . THR A 1 90 ? 3.715 21.016 0.968 1 98.56 90 THR A C 1
ATOM 680 O O . THR A 1 90 ? 4.098 20.891 -0.199 1 98.56 90 THR A O 1
ATOM 683 N N . PRO A 1 91 ? 4.422 21.75 1.828 1 98.56 91 PRO A N 1
ATOM 684 C CA . PRO A 1 91 ? 5.586 22.516 1.369 1 98.56 91 PRO A CA 1
ATOM 685 C C . PRO A 1 91 ? 6.695 21.625 0.812 1 98.56 91 PRO A C 1
ATOM 687 O O . PRO A 1 91 ? 7.59 22.109 0.117 1 98.56 91 PRO A O 1
ATOM 690 N N . HIS A 1 92 ? 6.621 20.359 1.101 1 98.88 92 HIS A N 1
ATOM 691 C CA . HIS A 1 92 ? 7.715 19.469 0.739 1 98.88 92 HIS A CA 1
ATOM 692 C C . HIS A 1 92 ? 7.352 18.625 -0.472 1 98.88 92 HIS A C 1
ATOM 694 O O . HIS A 1 92 ? 8.164 17.812 -0.931 1 98.88 92 HIS A O 1
ATOM 700 N N . LEU A 1 93 ? 6.16 18.812 -1.003 1 98.81 93 LEU A N 1
ATOM 701 C CA . LEU A 1 93 ? 5.645 17.938 -2.047 1 98.81 93 LEU A CA 1
ATOM 702 C C . LEU A 1 93 ? 5.789 18.578 -3.422 1 98.81 93 LEU A C 1
ATOM 704 O O . LEU A 1 93 ? 5.648 19.797 -3.559 1 98.81 93 LEU A O 1
ATOM 708 N N . ALA A 1 94 ? 6.062 17.719 -4.332 1 98.56 94 ALA A N 1
ATOM 709 C CA . ALA A 1 94 ? 6.137 18.156 -5.723 1 98.56 94 ALA A CA 1
ATOM 710 C C . ALA A 1 94 ? 4.754 18.188 -6.359 1 98.56 94 ALA A C 1
ATOM 712 O O . ALA A 1 94 ? 4.551 18.844 -7.387 1 98.56 94 ALA A O 1
ATOM 713 N N . GLN A 1 95 ? 3.848 17.453 -5.867 1 97.62 95 GLN A N 1
ATOM 714 C CA . GLN A 1 95 ? 2.457 17.375 -6.301 1 97.62 95 GLN A CA 1
ATOM 715 C C . GLN A 1 95 ? 1.529 17.094 -5.125 1 97.62 95 GLN A C 1
ATOM 717 O O . GLN A 1 95 ? 1.979 16.656 -4.059 1 97.62 95 GLN A O 1
ATOM 722 N N . LEU A 1 96 ? 0.253 17.375 -5.293 1 96 96 LEU A N 1
ATOM 723 C CA . LEU A 1 96 ? -0.723 17.094 -4.246 1 96 96 LEU A CA 1
ATOM 724 C C . LEU A 1 96 ? -0.84 15.586 -4.008 1 96 96 LEU A C 1
ATOM 726 O O . LEU A 1 96 ? -0.749 14.797 -4.949 1 96 96 LEU A O 1
ATOM 730 N N . PRO A 1 97 ? -1.073 15.211 -2.777 1 98.06 97 PRO A N 1
ATOM 731 C CA . PRO A 1 97 ? -1.224 13.781 -2.484 1 98.06 97 PRO A CA 1
ATOM 732 C C . PRO A 1 97 ? -2.434 13.164 -3.178 1 98.06 97 PRO A C 1
ATOM 734 O O . PRO A 1 97 ? -3.428 13.852 -3.43 1 98.06 97 PRO A O 1
ATOM 737 N N . ALA A 1 98 ? -2.328 11.93 -3.441 1 97.75 98 ALA A N 1
ATOM 738 C CA . ALA A 1 98 ? -3.443 11.125 -3.934 1 97.75 98 ALA A CA 1
ATOM 739 C C . ALA A 1 98 ? -3.816 10.031 -2.932 1 97.75 98 ALA A C 1
ATOM 741 O O . ALA A 1 98 ? -2.953 9.289 -2.463 1 97.75 98 ALA A O 1
ATOM 742 N N . ALA A 1 99 ? -5.121 9.945 -2.672 1 98.31 99 ALA A N 1
ATOM 743 C CA . ALA A 1 99 ? -5.566 8.969 -1.683 1 98.31 99 ALA A CA 1
ATOM 744 C C . ALA A 1 99 ? -6.551 7.977 -2.295 1 98.31 99 ALA A C 1
ATOM 746 O O . ALA A 1 99 ? -7.348 8.336 -3.162 1 98.31 99 ALA A O 1
ATOM 747 N N . THR A 1 100 ? -6.449 6.727 -1.883 1 98.56 100 THR A N 1
ATOM 748 C CA . THR A 1 100 ? -7.414 5.664 -2.146 1 98.56 100 THR A CA 1
ATOM 749 C C . THR A 1 100 ? -7.707 4.875 -0.874 1 98.56 100 THR A C 1
ATOM 751 O O . THR A 1 100 ? -6.992 5 0.121 1 98.56 100 THR A O 1
ATOM 754 N N . HIS A 1 101 ? -8.82 4.125 -0.885 1 98.75 101 HIS A N 1
ATOM 755 C CA . HIS A 1 101 ? -9.219 3.332 0.274 1 98.75 101 HIS A CA 1
ATOM 756 C C . HIS A 1 101 ? -9.297 1.85 -0.074 1 98.75 101 HIS A C 1
ATOM 758 O O . HIS A 1 101 ? -9.727 1.486 -1.169 1 98.75 101 HIS A O 1
ATOM 764 N N . TRP A 1 102 ? -8.938 1.061 0.941 1 98.69 102 TRP A N 1
ATOM 765 C CA . TRP A 1 102 ? -8.781 -0.372 0.713 1 98.69 102 TRP A CA 1
ATOM 766 C C . TRP A 1 102 ? -9.367 -1.176 1.866 1 98.69 102 TRP A C 1
ATOM 768 O O . TRP A 1 102 ? -9.148 -0.851 3.035 1 98.69 102 TRP A O 1
ATOM 778 N N . SER A 1 103 ? -10.102 -2.234 1.521 1 98.31 103 SER A N 1
ATOM 779 C CA . SER A 1 103 ? -10.672 -3.145 2.508 1 98.31 103 SER A CA 1
ATOM 780 C C . SER A 1 103 ? -10.016 -4.52 2.438 1 98.31 103 SER A C 1
ATOM 782 O O . SER A 1 103 ? -9.75 -5.031 1.349 1 98.31 103 SER A O 1
ATOM 784 N N . ALA A 1 104 ? -9.734 -5.098 3.633 1 98.12 104 ALA A N 1
ATOM 785 C CA . ALA A 1 104 ? -9.125 -6.422 3.693 1 98.12 104 ALA A CA 1
ATOM 786 C C . ALA A 1 104 ? -10.031 -7.473 3.053 1 98.12 104 ALA A C 1
ATOM 788 O O . ALA A 1 104 ? -11.258 -7.422 3.203 1 98.12 104 ALA A O 1
ATOM 789 N N . VAL A 1 105 ? -9.336 -8.414 2.33 1 97.81 105 VAL A N 1
ATOM 790 C CA . VAL A 1 105 ? -10.039 -9.539 1.721 1 97.81 105 VAL A CA 1
ATOM 791 C C . VAL A 1 105 ? -9.727 -10.82 2.492 1 97.81 105 VAL A C 1
ATOM 793 O O . VAL A 1 105 ? -8.57 -11.102 2.797 1 97.81 105 VAL A O 1
ATOM 796 N N . MET B 1 1 ? 31.344 3.525 -15.523 1 23.25 1 MET B N 1
ATOM 797 C CA . MET B 1 1 ? 31.125 3.588 -14.086 1 23.25 1 MET B CA 1
ATOM 798 C C . MET B 1 1 ? 29.656 3.32 -13.742 1 23.25 1 MET B C 1
ATOM 800 O O . MET B 1 1 ? 28.766 4.016 -14.234 1 23.25 1 MET B O 1
ATOM 804 N N . SER B 1 2 ? 29.234 2.086 -13.586 1 29.72 2 SER B N 1
ATOM 805 C CA . SER B 1 2 ? 27.922 1.513 -13.375 1 29.72 2 SER B CA 1
ATOM 806 C C . SER B 1 2 ? 27.172 2.24 -12.258 1 29.72 2 SER B C 1
ATOM 808 O O . SER B 1 2 ? 27.766 2.65 -11.266 1 29.72 2 SER B O 1
ATOM 810 N N . VAL B 1 3 ? 26.297 3.166 -12.508 1 33.34 3 VAL B N 1
ATOM 811 C CA . VAL B 1 3 ? 25.625 3.824 -11.398 1 33.34 3 VAL B CA 1
ATOM 812 C C . VAL B 1 3 ? 25.547 2.873 -10.203 1 33.34 3 VAL B C 1
ATOM 814 O O . VAL B 1 3 ? 25.25 1.687 -10.367 1 33.34 3 VAL B O 1
ATOM 817 N N . GLY B 1 4 ? 26.406 3.084 -9.203 1 30.05 4 GLY B N 1
ATOM 818 C CA . GLY B 1 4 ? 26.547 2.383 -7.934 1 30.05 4 GLY B CA 1
ATOM 819 C C . GLY B 1 4 ? 25.25 1.827 -7.402 1 30.05 4 GLY B C 1
ATOM 820 O O . GLY B 1 4 ? 24.234 2.527 -7.387 1 30.05 4 GLY B O 1
ATOM 821 N N . GLN B 1 5 ? 24.797 0.668 -7.863 1 38.28 5 GLN B N 1
ATOM 822 C CA . GLN B 1 5 ? 23.828 -0.199 -7.195 1 38.28 5 GLN B CA 1
ATOM 823 C C . GLN B 1 5 ? 23.859 0.012 -5.684 1 38.28 5 GLN B C 1
ATOM 825 O O . GLN B 1 5 ? 24.797 -0.409 -5.008 1 38.28 5 GLN B O 1
ATOM 830 N N . ASP B 1 6 ? 24.016 1.279 -5.234 1 37.12 6 ASP B N 1
ATOM 831 C CA . ASP B 1 6 ? 24.172 1.761 -3.867 1 37.12 6 ASP B CA 1
ATOM 832 C C . ASP B 1 6 ? 23.609 0.757 -2.861 1 37.12 6 ASP B C 1
ATOM 834 O O . ASP B 1 6 ? 22.938 -0.195 -3.24 1 37.12 6 ASP B O 1
ATOM 838 N N . ALA B 1 7 ? 22.672 1.236 -1.729 1 38.81 7 ALA B N 1
ATOM 839 C CA . ALA B 1 7 ? 22.312 0.512 -0.511 1 38.81 7 ALA B CA 1
ATOM 840 C C . ALA B 1 7 ? 21.656 -0.823 -0.838 1 38.81 7 ALA B C 1
ATOM 842 O O . ALA B 1 7 ? 20.641 -0.866 -1.546 1 38.81 7 ALA B O 1
ATOM 843 N N . THR B 1 8 ? 22.156 -1.813 -1.302 1 46.28 8 THR B N 1
ATOM 844 C CA . THR B 1 8 ? 21.719 -3.188 -1.069 1 46.28 8 THR B CA 1
ATOM 845 C C . THR B 1 8 ? 20.688 -3.244 0.055 1 46.28 8 THR B C 1
ATOM 847 O O . THR B 1 8 ? 21 -2.92 1.203 1 46.28 8 THR B O 1
ATOM 850 N N . THR B 1 9 ? 19.625 -2.732 -0.205 1 54.16 9 THR B N 1
ATOM 851 C CA . THR B 1 9 ? 18.562 -2.533 0.758 1 54.16 9 THR B CA 1
ATOM 852 C C . THR B 1 9 ? 18.438 -3.736 1.688 1 54.16 9 THR B C 1
ATOM 854 O O . THR B 1 9 ? 17.859 -4.766 1.309 1 54.16 9 THR B O 1
ATOM 857 N N 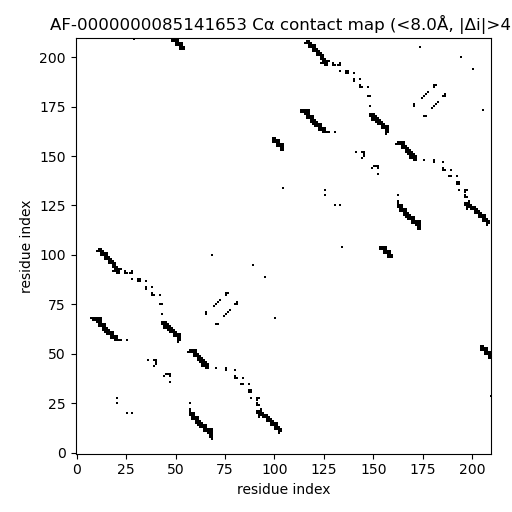. ALA B 1 10 ? 19.469 -3.926 2.32 1 67.19 10 ALA B N 1
ATOM 858 C CA . ALA B 1 10 ? 19.734 -5.043 3.223 1 67.19 10 ALA B CA 1
ATOM 859 C C . ALA B 1 10 ? 18.578 -5.273 4.184 1 67.19 10 ALA B C 1
ATOM 861 O O . ALA B 1 10 ? 18.453 -6.352 4.766 1 67.19 10 ALA B O 1
ATOM 862 N N . GLY B 1 11 ? 17.578 -4.488 4.109 1 91.75 11 GLY B N 1
ATOM 863 C CA . GLY B 1 11 ? 16.609 -4.766 5.156 1 91.75 11 GLY B CA 1
ATOM 864 C C . GLY B 1 11 ? 15.234 -5.129 4.613 1 91.75 11 GLY B C 1
ATOM 865 O O . GLY B 1 11 ? 15.086 -5.387 3.418 1 91.75 11 GLY B O 1
ATOM 866 N N . PRO B 1 12 ? 14.375 -5.309 5.414 1 98.38 12 PRO B N 1
ATOM 867 C CA . PRO B 1 12 ? 13.023 -5.738 5.051 1 98.38 12 PRO B CA 1
ATOM 868 C C . PRO B 1 12 ? 12.352 -4.793 4.059 1 98.38 12 PRO B C 1
ATOM 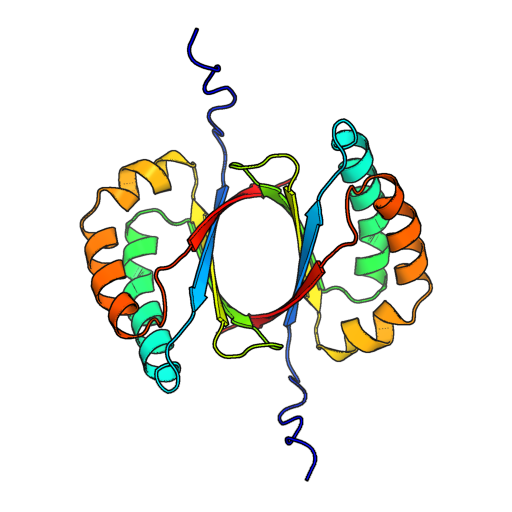870 O O . PRO B 1 12 ? 12.578 -3.58 4.105 1 98.38 12 PRO B O 1
ATOM 873 N N . VAL B 1 13 ? 11.656 -5.402 3.049 1 98.62 13 VAL B N 1
ATOM 874 C CA . VAL B 1 13 ? 10.875 -4.641 2.084 1 98.62 13 VAL B CA 1
ATOM 875 C C . VAL B 1 13 ? 9.469 -5.234 1.982 1 98.62 13 VAL B C 1
ATOM 877 O O . VAL B 1 13 ? 9.25 -6.398 2.332 1 98.62 13 VAL B O 1
ATOM 880 N N . VAL B 1 14 ? 8.633 -4.367 1.578 1 98.88 14 VAL B N 1
ATOM 881 C CA . VAL B 1 14 ? 7.301 -4.812 1.198 1 98.88 14 VAL B CA 1
ATOM 882 C C . VAL B 1 14 ? 7.129 -4.703 -0.315 1 98.88 14 VAL B C 1
ATOM 884 O O . VAL B 1 14 ? 7.348 -3.635 -0.894 1 98.88 14 VAL B O 1
ATOM 887 N N . GLU B 1 15 ? 6.871 -5.812 -0.948 1 98.88 15 GLU B N 1
ATOM 888 C CA . GLU B 1 15 ? 6.379 -5.816 -2.322 1 98.88 15 GLU B CA 1
ATOM 889 C C . GLU B 1 15 ? 4.91 -5.414 -2.385 1 98.88 15 GLU B C 1
ATOM 891 O O . GLU B 1 15 ? 4.078 -5.961 -1.654 1 98.88 15 GLU B O 1
ATOM 896 N N . SER B 1 16 ? 4.621 -4.398 -3.166 1 98.94 16 SER B N 1
ATOM 897 C CA . SER B 1 16 ? 3.252 -4.004 -3.479 1 98.94 16 SER B CA 1
ATOM 898 C C . SER B 1 16 ? 2.877 -4.395 -4.902 1 98.94 16 SER B C 1
ATOM 900 O O . SER B 1 16 ? 3.471 -3.902 -5.867 1 98.94 16 SER B O 1
ATOM 902 N N . VAL B 1 17 ? 1.887 -5.285 -5.055 1 98.88 17 VAL B N 1
ATOM 903 C CA . VAL B 1 17 ? 1.437 -5.738 -6.363 1 98.88 17 VAL B CA 1
ATOM 904 C C . VAL B 1 17 ? 0.047 -5.176 -6.656 1 98.88 17 VAL B C 1
ATOM 906 O O . VAL B 1 17 ? -0.906 -5.445 -5.922 1 98.88 17 VAL B O 1
ATOM 909 N N . GLU B 1 18 ? -0.045 -4.383 -7.656 1 98.75 18 GLU B N 1
ATOM 910 C CA . GLU B 1 18 ? -1.332 -3.883 -8.133 1 98.75 18 GLU B CA 1
ATOM 911 C C . GLU B 1 18 ? -1.939 -4.824 -9.164 1 98.75 18 GLU B C 1
ATOM 913 O O . GLU B 1 18 ? -1.284 -5.184 -10.148 1 98.75 18 GLU B O 1
ATOM 918 N N . LEU B 1 19 ? -3.166 -5.223 -8.891 1 98.88 19 LEU B N 1
ATOM 919 C CA . LEU B 1 19 ? -3.852 -6.211 -9.719 1 98.88 19 LEU B CA 1
ATOM 920 C C . LEU B 1 19 ? -5.184 -5.664 -10.227 1 98.88 19 LEU B C 1
ATOM 922 O O . LEU B 1 19 ? -5.98 -5.145 -9.445 1 98.88 19 LEU B O 1
ATOM 926 N N . HIS B 1 20 ? -5.367 -5.723 -11.508 1 98.81 20 HIS B N 1
ATOM 927 C CA . HIS B 1 20 ? -6.645 -5.387 -12.125 1 98.81 20 HIS B CA 1
ATOM 928 C C . HIS B 1 20 ? -7.391 -6.645 -12.562 1 98.81 20 HIS B C 1
ATOM 930 O O . HIS B 1 20 ? -6.98 -7.316 -13.516 1 98.81 20 HIS B O 1
ATOM 936 N N . VAL B 1 21 ? -8.469 -6.918 -11.961 1 98.81 21 VAL B N 1
ATOM 937 C CA . VAL B 1 21 ? -9.195 -8.172 -12.148 1 98.81 21 VAL B CA 1
ATOM 938 C C . VAL B 1 21 ? -10.273 -7.988 -13.211 1 98.81 21 VAL B C 1
ATOM 940 O O . VAL B 1 21 ? -10.961 -6.969 -13.242 1 98.81 21 VAL B O 1
ATOM 943 N N . ALA B 1 22 ? -10.414 -8.984 -14.039 1 98.62 22 ALA B N 1
ATOM 944 C CA . ALA B 1 22 ? -11.43 -8.969 -15.086 1 98.62 22 ALA B CA 1
ATOM 945 C C . ALA B 1 22 ? -12.836 -8.938 -14.484 1 98.62 22 ALA B C 1
ATOM 947 O O . ALA B 1 22 ? -13.094 -9.594 -13.477 1 98.62 22 ALA B O 1
ATOM 948 N N . ALA B 1 23 ? -13.664 -8.203 -15.18 1 97.25 23 ALA B N 1
ATOM 949 C CA . ALA B 1 23 ? -15.047 -8.117 -14.719 1 97.25 23 ALA B CA 1
ATOM 950 C C . ALA B 1 23 ? -15.664 -9.5 -14.57 1 97.25 23 ALA B C 1
ATOM 952 O O . ALA B 1 23 ? -15.578 -10.328 -15.484 1 97.25 23 ALA B O 1
ATOM 953 N N . GLY B 1 24 ? -16.188 -9.75 -13.336 1 97.81 24 GLY B N 1
ATOM 954 C CA . GLY B 1 24 ? -16.875 -11.016 -13.094 1 97.81 24 GLY B CA 1
ATOM 955 C C . GLY B 1 24 ? -15.961 -12.086 -12.531 1 97.81 24 GLY B C 1
ATOM 956 O O . GLY B 1 24 ? -16.422 -13.156 -12.125 1 97.81 24 GLY B O 1
ATOM 957 N N . ALA B 1 25 ? -14.672 -11.781 -12.43 1 98.69 25 ALA B N 1
ATOM 958 C CA . ALA B 1 25 ? -13.703 -12.805 -12.039 1 98.69 25 ALA B CA 1
ATOM 959 C C . ALA B 1 25 ? -13.266 -12.617 -10.586 1 98.69 25 ALA B C 1
ATOM 961 O O . ALA B 1 25 ? -12.367 -13.312 -10.109 1 98.69 25 ALA B O 1
ATOM 962 N N . GLU B 1 26 ? -13.906 -11.695 -9.875 1 98.25 26 GLU B N 1
ATOM 963 C CA . GLU B 1 26 ? -13.414 -11.273 -8.562 1 98.25 26 GLU B CA 1
ATOM 964 C C . GLU B 1 26 ? -13.391 -12.445 -7.586 1 98.25 26 GLU B C 1
ATOM 966 O O . GLU B 1 26 ? -12.383 -12.672 -6.906 1 98.25 26 GLU B O 1
ATOM 971 N N . ALA B 1 27 ? -14.484 -13.195 -7.496 1 98.31 27 ALA B N 1
ATOM 972 C CA . ALA B 1 27 ? -14.555 -14.312 -6.559 1 98.31 27 ALA B CA 1
ATOM 973 C C . ALA B 1 27 ? -13.516 -15.375 -6.898 1 98.31 27 ALA B C 1
ATOM 975 O O . ALA B 1 27 ? -12.836 -15.898 -6.008 1 98.31 27 ALA B O 1
ATOM 976 N N . ALA B 1 28 ? -13.367 -15.695 -8.141 1 98.81 28 ALA B N 1
ATOM 977 C CA . ALA B 1 28 ? -12.391 -16.688 -8.586 1 98.81 28 ALA B CA 1
ATOM 978 C C . ALA B 1 28 ? -10.969 -16.203 -8.312 1 98.81 28 ALA B C 1
ATOM 980 O O . ALA B 1 28 ? -10.102 -16.984 -7.914 1 98.81 28 ALA B O 1
ATOM 981 N N . PHE B 1 29 ? -10.734 -14.969 -8.539 1 98.94 29 PHE B N 1
ATOM 982 C CA . PHE B 1 29 ? -9.438 -14.367 -8.266 1 98.94 29 PHE B CA 1
ATOM 983 C C . PHE B 1 29 ? -9.086 -14.469 -6.789 1 98.94 29 PHE B C 1
ATOM 985 O O . PHE B 1 29 ? -7.98 -14.898 -6.438 1 98.94 29 PHE B O 1
ATOM 992 N N . GLU B 1 30 ? -10.039 -14.062 -5.93 1 98.88 30 GLU B N 1
ATOM 993 C CA . GLU B 1 30 ? -9.797 -14.133 -4.492 1 98.88 30 GLU B CA 1
ATOM 994 C C . GLU B 1 30 ? -9.492 -15.562 -4.055 1 98.88 30 GLU B C 1
ATOM 996 O O . GLU B 1 30 ? -8.609 -15.797 -3.229 1 98.88 30 GLU B O 1
ATOM 1001 N N . ALA B 1 31 ? -10.188 -16.516 -4.633 1 98.88 31 ALA B N 1
ATOM 1002 C CA . ALA B 1 31 ? -9.945 -17.922 -4.324 1 98.88 31 ALA B CA 1
ATOM 1003 C C . ALA B 1 31 ? -8.555 -18.359 -4.785 1 98.88 31 ALA B C 1
ATOM 1005 O O . ALA B 1 31 ? -7.859 -19.094 -4.082 1 98.88 31 ALA B O 1
ATOM 1006 N N . ALA B 1 32 ? -8.156 -17.875 -5.922 1 98.88 32 ALA B N 1
ATOM 1007 C CA . ALA B 1 32 ? -6.84 -18.203 -6.465 1 98.88 32 ALA B CA 1
ATOM 1008 C C . ALA B 1 32 ? -5.73 -17.641 -5.582 1 98.88 32 ALA B C 1
ATOM 1010 O O . ALA B 1 32 ? -4.723 -18.312 -5.34 1 98.88 32 ALA B O 1
ATOM 1011 N N . VAL B 1 33 ? -5.879 -16.422 -5.074 1 98.88 33 VAL B N 1
ATOM 1012 C CA . VAL B 1 33 ? -4.879 -15.812 -4.203 1 98.88 33 VAL B CA 1
ATOM 1013 C C . VAL B 1 33 ? -4.789 -16.594 -2.893 1 98.88 33 VAL B C 1
ATOM 1015 O O . VAL B 1 33 ? -3.691 -16.844 -2.393 1 98.88 33 VAL B O 1
ATOM 1018 N N . ALA B 1 34 ? -5.949 -16.938 -2.396 1 98.81 34 ALA B N 1
ATOM 1019 C CA . ALA B 1 34 ? -5.957 -17.734 -1.173 1 98.81 34 ALA B CA 1
ATOM 1020 C C . ALA B 1 34 ? -5.227 -19.062 -1.376 1 98.81 34 ALA B C 1
ATOM 1022 O O . ALA B 1 34 ? -4.461 -19.5 -0.51 1 98.81 34 ALA B O 1
ATOM 1023 N N . GLU B 1 35 ? -5.473 -19.656 -2.477 1 98.69 35 GLU B N 1
ATOM 1024 C CA . GLU B 1 35 ? -4.809 -20.922 -2.811 1 98.69 35 GLU B CA 1
ATOM 1025 C C . GLU B 1 35 ? -3.301 -20.734 -2.936 1 98.69 35 GLU B C 1
ATOM 1027 O O . GLU B 1 35 ? -2.527 -21.625 -2.588 1 98.69 35 GLU B O 1
ATOM 1032 N N . ALA B 1 36 ? -2.881 -19.562 -3.309 1 98.75 36 ALA B N 1
ATOM 1033 C CA . ALA B 1 36 ? -1.477 -19.297 -3.605 1 98.75 36 ALA B CA 1
ATOM 1034 C C . ALA B 1 36 ? -0.711 -18.922 -2.344 1 98.75 36 ALA B C 1
ATOM 1036 O O . ALA B 1 36 ? 0.521 -18.938 -2.328 1 98.75 36 ALA B O 1
ATOM 1037 N N . GLU B 1 37 ? -1.361 -18.5 -1.284 1 98.69 37 GLU B N 1
ATOM 1038 C CA . GLU B 1 37 ? -0.73 -17.922 -0.102 1 98.69 37 GLU B CA 1
ATOM 1039 C C . GLU B 1 37 ? 0.361 -18.844 0.445 1 98.69 37 GLU B C 1
ATOM 1041 O O . GLU B 1 37 ? 1.456 -18.391 0.775 1 98.69 37 GLU B O 1
ATOM 1046 N N . PRO B 1 38 ? 0.165 -20.188 0.508 1 98.69 38 PRO B N 1
ATOM 1047 C CA . PRO B 1 38 ? 1.214 -21.047 1.06 1 98.69 38 PRO B CA 1
ATOM 1048 C C . PRO B 1 38 ? 2.488 -21.031 0.219 1 98.69 38 PRO B C 1
ATOM 1050 O O . PRO B 1 38 ? 3.582 -21.25 0.748 1 98.69 38 PRO B O 1
ATOM 1053 N N . LEU B 1 39 ? 2.41 -20.797 -1.097 1 98.75 39 LEU B N 1
ATOM 1054 C CA . LEU B 1 39 ? 3.586 -20.703 -1.956 1 98.75 39 LEU B CA 1
ATOM 1055 C C . LEU B 1 39 ? 4.516 -19.578 -1.486 1 98.75 39 LEU B C 1
ATOM 1057 O O . LEU B 1 39 ? 5.738 -19.734 -1.525 1 98.75 39 LEU B O 1
ATOM 1061 N N . PHE B 1 40 ? 3.943 -18.484 -1.003 1 98.75 40 PHE B N 1
ATOM 1062 C CA . PHE B 1 40 ? 4.707 -17.328 -0.553 1 98.75 40 PHE B CA 1
ATOM 1063 C C . PHE B 1 40 ? 5.297 -17.578 0.831 1 98.75 40 PHE B C 1
ATOM 1065 O O . PHE B 1 40 ? 6.473 -17.297 1.07 1 98.75 40 PHE B O 1
ATOM 1072 N N . ARG B 1 41 ? 4.445 -18.109 1.678 1 97.88 41 ARG B N 1
ATOM 1073 C CA . ARG B 1 41 ? 4.922 -18.422 3.021 1 97.88 41 ARG B CA 1
ATOM 1074 C C . ARG B 1 41 ? 6.09 -19.406 2.975 1 97.88 41 ARG B C 1
ATOM 1076 O O . ARG B 1 41 ? 7.129 -19.172 3.594 1 97.88 41 ARG B O 1
ATOM 1083 N N . ASP B 1 42 ? 5.93 -20.422 2.201 1 97.75 42 ASP B N 1
ATOM 1084 C CA . ASP B 1 42 ? 6.969 -21.422 2.051 1 97.75 42 ASP B CA 1
ATOM 1085 C C . ASP B 1 42 ? 8.195 -20.859 1.334 1 97.75 42 ASP B C 1
ATOM 1087 O O . ASP B 1 42 ? 9.312 -21.344 1.516 1 97.75 42 ASP B O 1
ATOM 1091 N N . GLY B 1 43 ? 7.934 -19.875 0.609 1 97.94 43 GLY B N 1
ATOM 1092 C CA . GLY B 1 43 ? 8.992 -19.266 -0.179 1 97.94 43 GLY B CA 1
ATOM 1093 C C . GLY B 1 43 ? 9.75 -18.188 0.571 1 97.94 43 GLY B C 1
ATOM 1094 O O . GLY B 1 43 ? 10.703 -17.609 0.041 1 97.94 43 GLY B O 1
ATOM 1095 N N . GLY B 1 44 ? 9.312 -17.844 1.826 1 98.12 44 GLY B N 1
ATOM 1096 C CA . GLY B 1 44 ? 10.109 -16.938 2.639 1 98.12 44 GLY B CA 1
ATOM 1097 C C . GLY B 1 44 ? 9.414 -15.625 2.938 1 98.12 44 GLY B C 1
ATOM 1098 O O . GLY B 1 44 ? 9.961 -14.766 3.629 1 98.12 44 GLY B O 1
ATOM 1099 N N . ALA B 1 45 ? 8.227 -15.484 2.412 1 98.81 45 ALA B N 1
ATOM 1100 C CA . ALA B 1 45 ? 7.48 -14.273 2.736 1 98.81 45 ALA B CA 1
ATOM 1101 C C . ALA B 1 45 ? 7.211 -14.18 4.234 1 98.81 45 ALA B C 1
ATOM 1103 O O . ALA B 1 45 ? 6.883 -15.18 4.879 1 98.81 45 ALA B O 1
ATOM 1104 N N . THR B 1 46 ? 7.316 -12.93 4.719 1 98.75 46 THR B N 1
ATOM 1105 C CA . THR B 1 46 ? 7.113 -12.703 6.148 1 98.75 46 THR B CA 1
ATOM 1106 C C . THR B 1 46 ? 5.703 -12.188 6.418 1 98.75 46 THR B C 1
ATOM 1108 O O . THR B 1 46 ? 5.25 -12.18 7.566 1 98.75 46 THR B O 1
ATOM 1111 N N . SER B 1 47 ? 5.027 -11.727 5.449 1 98.81 47 SER B N 1
ATOM 1112 C CA . SER B 1 47 ? 3.637 -11.289 5.512 1 98.81 47 SER B CA 1
ATOM 1113 C C . SER B 1 47 ? 2.971 -11.367 4.141 1 98.81 47 SER B C 1
ATOM 1115 O O . SER B 1 47 ? 3.652 -11.453 3.117 1 98.81 47 SER B O 1
ATOM 1117 N N . PHE B 1 48 ? 1.662 -11.445 4.086 1 98.88 48 PHE B N 1
ATOM 1118 C CA . PHE B 1 48 ? 0.847 -11.625 2.891 1 98.88 48 PHE B CA 1
ATOM 1119 C C . PHE B 1 48 ? -0.566 -11.102 3.115 1 98.88 48 PHE B C 1
ATOM 1121 O O . PHE B 1 48 ? -1.337 -11.688 3.881 1 98.88 48 PHE B O 1
ATOM 1128 N N . ALA B 1 49 ? -0.896 -9.945 2.412 1 98.81 49 ALA B N 1
ATOM 1129 C CA . ALA B 1 49 ? -2.195 -9.336 2.676 1 98.81 49 ALA B CA 1
ATOM 1130 C C . ALA B 1 49 ? -2.84 -8.844 1.383 1 98.81 49 ALA B C 1
ATOM 1132 O O . ALA B 1 49 ? -2.258 -8.031 0.66 1 98.81 49 ALA B O 1
ATOM 1133 N N . LEU B 1 50 ? -4.047 -9.344 1.062 1 98.88 50 LEU B N 1
ATOM 1134 C CA . LEU B 1 50 ? -4.836 -8.906 -0.084 1 98.88 50 LEU B CA 1
ATOM 1135 C C . LEU B 1 50 ? -5.887 -7.887 0.338 1 98.88 50 LEU B C 1
ATOM 1137 O O . LEU B 1 50 ? -6.559 -8.062 1.356 1 98.88 50 LEU B O 1
ATOM 1141 N N . SER B 1 51 ? -6 -6.809 -0.407 1 98.81 51 SER B N 1
ATOM 1142 C CA . SER B 1 51 ? -7.039 -5.809 -0.189 1 98.81 51 SER B CA 1
ATOM 1143 C C . SER B 1 51 ? -7.727 -5.43 -1.497 1 98.81 51 SER B C 1
ATOM 1145 O O . SER B 1 51 ? -7.148 -5.582 -2.574 1 98.81 51 SER B O 1
ATOM 1147 N N . ARG B 1 52 ? -8.961 -5.027 -1.351 1 98.69 52 ARG B N 1
ATOM 1148 C CA . ARG B 1 52 ? -9.758 -4.559 -2.48 1 98.69 52 ARG B CA 1
ATOM 1149 C C . ARG B 1 52 ? -10.047 -3.066 -2.361 1 98.69 52 ARG B C 1
ATOM 1151 O O . ARG B 1 52 ? -10.375 -2.578 -1.277 1 98.69 52 ARG B O 1
ATOM 1158 N N . GLN B 1 53 ? -9.945 -2.354 -3.502 1 98.62 53 GLN B N 1
ATOM 1159 C CA . GLN B 1 53 ? -10.133 -0.907 -3.484 1 98.62 53 GLN B CA 1
ATOM 1160 C C . GLN B 1 53 ? -11.609 -0.546 -3.367 1 98.62 53 GLN B C 1
ATOM 1162 O O . GLN B 1 53 ? -12.453 -1.138 -4.047 1 98.62 53 GLN B O 1
ATOM 1167 N N . VAL B 1 54 ? -11.859 0.439 -2.604 1 97.94 54 VAL B N 1
ATOM 1168 C CA . VAL B 1 54 ? -13.234 0.868 -2.365 1 97.94 54 VAL B CA 1
ATOM 1169 C C . VAL B 1 54 ? -13.742 1.661 -3.564 1 97.94 54 VAL B C 1
ATOM 1171 O O . VAL B 1 54 ? -14.867 1.441 -4.031 1 97.94 54 VAL B O 1
ATOM 1174 N N . GLU B 1 55 ? -12.898 2.506 -4.133 1 97.69 55 GLU B N 1
ATOM 1175 C CA . GLU B 1 55 ? -13.297 3.402 -5.215 1 97.69 55 GLU B CA 1
ATOM 1176 C C . GLU B 1 55 ? -13.484 2.639 -6.523 1 97.69 55 GLU B C 1
ATOM 1178 O O . GLU B 1 55 ? -14.305 3.016 -7.355 1 97.69 55 GLU B O 1
ATOM 1183 N N . ASP B 1 56 ? -12.695 1.604 -6.711 1 97.75 56 ASP B N 1
ATOM 1184 C CA . ASP B 1 56 ? -12.734 0.763 -7.902 1 97.75 56 ASP B CA 1
ATOM 1185 C C . ASP B 1 56 ? -12.609 -0.714 -7.535 1 97.75 56 ASP B C 1
ATOM 1187 O O . ASP B 1 56 ? -11.5 -1.251 -7.469 1 97.75 56 ASP B O 1
ATOM 1191 N N . PRO B 1 57 ? -13.703 -1.354 -7.418 1 96.81 57 PRO B N 1
ATOM 1192 C CA . PRO B 1 57 ? -13.695 -2.711 -6.871 1 96.81 57 PRO B CA 1
ATOM 1193 C C . PRO B 1 57 ? -13.031 -3.725 -7.801 1 96.81 57 PRO B C 1
ATOM 1195 O O . PRO B 1 57 ? -12.883 -4.895 -7.438 1 96.81 57 PRO B O 1
ATOM 1198 N N . ALA B 1 58 ? -12.633 -3.355 -9.008 1 97.94 58 ALA B N 1
ATOM 1199 C CA . ALA B 1 58 ? -11.867 -4.238 -9.883 1 97.94 58 ALA B CA 1
ATOM 1200 C C . ALA B 1 58 ? -10.391 -4.223 -9.516 1 97.94 58 ALA B C 1
ATOM 1202 O O . ALA B 1 58 ? -9.617 -5.059 -9.992 1 97.94 58 ALA B O 1
ATOM 1203 N N . ARG B 1 59 ? -9.984 -3.314 -8.648 1 98.56 59 ARG B N 1
ATOM 1204 C CA . ARG B 1 59 ? -8.586 -3.143 -8.289 1 98.56 59 ARG B CA 1
ATOM 1205 C C . ARG B 1 59 ? -8.281 -3.777 -6.934 1 98.56 59 ARG B C 1
ATOM 1207 O O . ARG B 1 59 ? -9.023 -3.564 -5.965 1 98.56 59 ARG B O 1
ATOM 1214 N N . TYR B 1 60 ? -7.199 -4.578 -6.949 1 98.88 60 TYR B N 1
ATOM 1215 C CA . TYR B 1 60 ? -6.676 -5.219 -5.75 1 98.88 60 TYR B CA 1
ATOM 1216 C C . TYR B 1 60 ? -5.211 -4.863 -5.535 1 98.88 60 TYR B C 1
ATOM 1218 O O . TYR B 1 60 ? -4.512 -4.492 -6.48 1 98.88 60 TYR B O 1
ATOM 1226 N N . ARG B 1 61 ? -4.855 -4.941 -4.324 1 98.94 61 ARG B N 1
ATOM 1227 C CA . ARG B 1 61 ? -3.459 -4.797 -3.932 1 98.94 61 ARG B CA 1
ATOM 1228 C C . ARG B 1 61 ? -3.021 -5.945 -3.031 1 98.94 61 ARG B C 1
ATOM 1230 O O . ARG B 1 61 ? -3.713 -6.289 -2.07 1 98.94 61 ARG B O 1
ATOM 1237 N N . LEU B 1 62 ? -1.963 -6.539 -3.406 1 98.94 62 LEU B N 1
ATOM 1238 C CA . LEU B 1 62 ? -1.311 -7.539 -2.572 1 98.94 62 LEU B CA 1
ATOM 1239 C C . LEU B 1 62 ? -0.015 -6.996 -1.98 1 98.94 62 LEU B C 1
ATOM 1241 O O . LEU B 1 62 ? 0.872 -6.559 -2.715 1 98.94 62 LEU B O 1
ATOM 1245 N N . LEU B 1 63 ? 0.075 -6.949 -0.674 1 98.94 63 LEU B N 1
ATOM 1246 C CA . LEU B 1 63 ? 1.294 -6.57 0.031 1 98.94 63 LEU B CA 1
ATOM 1247 C C . LEU B 1 63 ? 2.002 -7.797 0.592 1 98.94 63 LEU B C 1
ATOM 1249 O O . LEU B 1 63 ? 1.401 -8.586 1.329 1 98.94 63 LEU B O 1
ATOM 1253 N N . ILE B 1 64 ? 3.275 -7.934 0.233 1 98.94 64 ILE B N 1
ATOM 1254 C CA . ILE B 1 64 ? 4.062 -9.102 0.621 1 98.94 64 ILE B CA 1
ATOM 1255 C C . ILE B 1 64 ? 5.367 -8.648 1.273 1 98.94 64 ILE B C 1
ATOM 1257 O O . ILE B 1 64 ? 6.137 -7.891 0.676 1 98.94 64 ILE B O 1
ATOM 1261 N N . GLY B 1 65 ? 5.594 -9.133 2.5 1 98.81 65 GLY B N 1
ATOM 1262 C CA . GLY B 1 65 ? 6.824 -8.82 3.205 1 98.81 65 GLY B CA 1
ATOM 1263 C C . GLY B 1 65 ? 7.957 -9.781 2.891 1 98.81 65 GLY B C 1
ATOM 1264 O O . GLY B 1 65 ? 7.738 -10.984 2.768 1 98.81 65 GLY B O 1
ATOM 1265 N N . TRP B 1 66 ? 9.117 -9.242 2.824 1 98.75 66 TRP B N 1
ATOM 1266 C CA . TRP B 1 66 ? 10.344 -9.992 2.6 1 98.75 66 TRP B CA 1
ATOM 1267 C C . TRP B 1 66 ? 11.453 -9.523 3.537 1 98.75 66 TRP B C 1
ATOM 1269 O O . TRP B 1 66 ? 11.562 -8.328 3.824 1 98.75 66 TRP B O 1
ATOM 1279 N N . ARG B 1 67 ? 12.273 -10.445 3.912 1 98.06 67 ARG B N 1
ATOM 1280 C CA . ARG B 1 67 ? 13.398 -10.062 4.766 1 98.06 67 ARG B CA 1
ATOM 1281 C C . ARG B 1 67 ? 14.383 -9.18 4.008 1 98.06 67 ARG B C 1
ATOM 1283 O O . ARG B 1 67 ? 14.992 -8.281 4.59 1 98.06 67 ARG B O 1
ATOM 1290 N N . THR B 1 68 ? 14.594 -9.531 2.74 1 97.56 68 THR B N 1
ATOM 1291 C CA . THR B 1 68 ? 15.438 -8.711 1.881 1 97.56 68 THR B CA 1
ATOM 1292 C C . THR B 1 68 ? 14.836 -8.594 0.484 1 97.56 68 THR B C 1
ATOM 1294 O O . THR B 1 68 ? 13.977 -9.391 0.102 1 97.56 68 THR B O 1
ATOM 1297 N N . LEU B 1 69 ? 15.273 -7.559 -0.187 1 97.81 69 LEU B N 1
ATOM 1298 C CA . LEU B 1 69 ? 14.859 -7.387 -1.576 1 97.81 69 LEU B CA 1
ATOM 1299 C C . LEU B 1 69 ? 15.219 -8.617 -2.404 1 97.81 69 LEU B C 1
ATOM 1301 O O . LEU B 1 69 ? 14.406 -9.078 -3.211 1 97.81 69 LEU B O 1
ATOM 1305 N N . GLU B 1 70 ? 16.344 -9.203 -2.234 1 96.81 70 GLU B N 1
ATOM 1306 C CA . GLU B 1 70 ? 16.844 -10.336 -3.012 1 96.81 70 GLU B CA 1
ATOM 1307 C C . GLU B 1 70 ? 16.047 -11.602 -2.723 1 96.81 70 GLU B C 1
ATOM 1309 O O . GLU B 1 70 ? 15.891 -12.461 -3.594 1 96.81 70 GLU B O 1
ATOM 1314 N N . ASP B 1 71 ? 15.5 -11.688 -1.477 1 97.44 71 ASP B N 1
ATOM 1315 C CA . ASP B 1 71 ? 14.617 -12.812 -1.175 1 97.44 71 ASP B CA 1
ATOM 1316 C C . ASP B 1 71 ? 13.445 -12.867 -2.145 1 97.44 71 ASP B C 1
ATOM 1318 O O . ASP B 1 71 ? 12.984 -13.945 -2.514 1 97.44 71 ASP B O 1
ATOM 1322 N N . HIS B 1 72 ? 13.023 -11.727 -2.547 1 98 72 HIS B N 1
ATOM 1323 C CA . HIS B 1 72 ? 11.922 -11.664 -3.498 1 98 72 HIS B CA 1
ATOM 1324 C C . HIS B 1 72 ? 12.422 -11.703 -4.934 1 98 72 HIS B C 1
ATOM 1326 O O . HIS B 1 72 ? 12.062 -12.609 -5.699 1 98 72 HIS B O 1
ATOM 1332 N N . THR B 1 73 ? 13.375 -10.797 -5.277 1 97.56 73 THR B N 1
ATOM 1333 C CA . THR B 1 73 ? 13.672 -10.477 -6.672 1 97.56 73 THR B CA 1
ATOM 1334 C C . THR B 1 73 ? 14.578 -11.539 -7.281 1 97.56 73 THR B C 1
ATOM 1336 O O . THR B 1 73 ? 14.727 -11.617 -8.5 1 97.56 73 THR B O 1
ATOM 1339 N N . VAL B 1 74 ? 15.141 -12.352 -6.48 1 96.88 74 VAL B N 1
ATOM 1340 C CA . VAL B 1 74 ? 15.984 -13.438 -6.969 1 96.88 74 VAL B CA 1
ATOM 1341 C C . VAL B 1 74 ? 15.406 -14.781 -6.543 1 96.88 74 VAL B C 1
ATOM 1343 O O . VAL B 1 74 ? 14.805 -15.492 -7.352 1 96.88 74 VAL B O 1
ATOM 1346 N N . ALA B 1 75 ? 15.367 -15.039 -5.215 1 97.31 75 ALA B N 1
ATOM 1347 C CA . ALA B 1 75 ? 15.023 -16.375 -4.719 1 97.31 75 ALA B CA 1
ATOM 1348 C C . ALA B 1 75 ? 13.594 -16.734 -5.105 1 97.31 75 ALA B C 1
ATOM 1350 O O . ALA B 1 75 ? 13.359 -17.781 -5.715 1 97.31 75 ALA B O 1
ATOM 1351 N N . PHE B 1 76 ? 12.656 -15.938 -4.754 1 98.5 76 PHE B N 1
ATOM 1352 C CA . PHE B 1 76 ? 11.273 -16.297 -5.023 1 98.5 76 P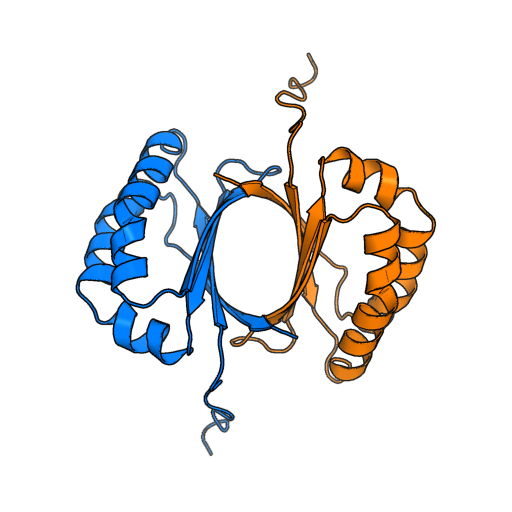HE B CA 1
ATOM 1353 C C . PHE B 1 76 ? 10.969 -16.219 -6.516 1 98.5 76 PHE B C 1
ATOM 1355 O O . PHE B 1 76 ? 10.312 -17.094 -7.074 1 98.5 76 PHE B O 1
ATOM 1362 N N . ARG B 1 77 ? 11.414 -15.109 -7.164 1 97.81 77 ARG B N 1
ATOM 1363 C CA . ARG B 1 77 ? 11.102 -14.859 -8.57 1 97.81 77 ARG B CA 1
ATOM 1364 C C . ARG B 1 77 ? 11.664 -15.961 -9.453 1 97.81 77 ARG B C 1
ATOM 1366 O O . ARG B 1 77 ? 11.141 -16.219 -10.539 1 97.81 77 ARG B O 1
ATOM 1373 N N . GLU B 1 78 ? 12.695 -16.656 -9 1 97.5 78 GLU B N 1
ATOM 1374 C CA . GLU B 1 78 ? 13.32 -17.703 -9.797 1 97.5 78 GLU B CA 1
ATOM 1375 C C . GLU B 1 78 ? 12.812 -19.078 -9.391 1 97.5 78 GLU B C 1
ATOM 1377 O O . GLU B 1 78 ? 13.273 -20.094 -9.914 1 97.5 78 GLU B O 1
ATOM 1382 N N . SER B 1 79 ? 11.844 -19.172 -8.609 1 98.25 79 SER B N 1
ATOM 1383 C CA . SER B 1 79 ? 11.359 -20.422 -8.047 1 98.25 79 SER B CA 1
ATOM 1384 C C . SER B 1 79 ? 10.164 -20.953 -8.836 1 98.25 79 SER B C 1
ATOM 1386 O O . SER B 1 79 ? 9.539 -20.219 -9.594 1 98.25 79 SER B O 1
ATOM 1388 N N . ASP B 1 80 ? 9.789 -22.203 -8.562 1 98 80 ASP B N 1
ATOM 1389 C CA . ASP B 1 80 ? 8.57 -22.828 -9.094 1 98 80 ASP B CA 1
ATOM 1390 C C . ASP B 1 80 ? 7.324 -22.203 -8.477 1 98 80 ASP B C 1
ATOM 1392 O O . ASP B 1 80 ? 6.262 -22.172 -9.102 1 98 80 ASP B O 1
ATOM 1396 N N . SER B 1 81 ? 7.52 -21.688 -7.262 1 98.5 81 SER B N 1
ATOM 1397 C CA . SER B 1 81 ? 6.391 -21.047 -6.582 1 98.5 81 SER B CA 1
ATOM 1398 C C . SER B 1 81 ? 5.906 -19.812 -7.34 1 98.5 81 SER B C 1
ATOM 1400 O O . SER B 1 81 ? 4.703 -19.562 -7.422 1 98.5 81 SER B O 1
ATOM 1402 N N . PHE B 1 82 ? 6.824 -19.125 -7.941 1 98.5 82 PHE B N 1
ATOM 1403 C CA . PHE B 1 82 ? 6.449 -17.953 -8.711 1 98.5 82 PHE B CA 1
ATOM 1404 C C . PHE B 1 82 ? 5.656 -18.344 -9.953 1 98.5 82 PHE B C 1
ATOM 1406 O O . PHE B 1 82 ? 4.637 -17.734 -10.273 1 98.5 82 PHE B O 1
ATOM 1413 N N . LEU B 1 83 ? 6.059 -19.375 -10.594 1 98.06 83 LEU B N 1
ATOM 1414 C CA . LEU B 1 83 ? 5.355 -19.859 -11.781 1 98.06 83 LEU B CA 1
ATOM 1415 C C . LEU B 1 83 ? 3.955 -20.344 -11.422 1 98.06 83 LEU B C 1
ATOM 1417 O O . LEU B 1 83 ? 2.996 -20.078 -12.156 1 98.06 83 LEU B O 1
ATOM 1421 N N . ALA B 1 84 ? 3.844 -21.047 -10.336 1 98.62 84 ALA B N 1
ATOM 1422 C CA . ALA B 1 84 ? 2.549 -21.531 -9.867 1 98.62 84 ALA B CA 1
ATOM 1423 C C . ALA B 1 84 ? 1.618 -20.375 -9.523 1 98.62 84 ALA B C 1
ATOM 1425 O O . ALA B 1 84 ? 0.431 -20.406 -9.852 1 98.62 84 ALA B O 1
ATOM 1426 N N . TRP B 1 85 ? 2.176 -19.344 -8.883 1 98.62 85 TRP B N 1
ATOM 1427 C CA . TRP B 1 85 ? 1.422 -18.141 -8.555 1 98.62 85 TRP B CA 1
ATOM 1428 C C . TRP B 1 85 ? 0.867 -17.484 -9.812 1 98.62 85 TRP B C 1
ATOM 1430 O O . TRP B 1 85 ? -0.328 -17.188 -9.891 1 98.62 85 TRP B O 1
ATOM 1440 N N . ARG B 1 86 ? 1.683 -17.297 -10.789 1 98.12 86 ARG B N 1
ATOM 1441 C CA . ARG B 1 86 ? 1.258 -16.656 -12.031 1 98.12 86 ARG B CA 1
ATOM 1442 C C . ARG B 1 86 ? 0.174 -17.469 -12.727 1 98.12 86 ARG B C 1
ATOM 1444 O O . ARG B 1 86 ? -0.806 -16.922 -13.227 1 98.12 86 ARG B O 1
ATOM 1451 N N . ALA B 1 87 ? 0.366 -18.781 -12.695 1 98.44 87 ALA B N 1
ATOM 1452 C CA . ALA B 1 87 ? -0.608 -19.656 -13.336 1 98.44 87 ALA B CA 1
ATOM 1453 C C . ALA B 1 87 ? -1.975 -19.547 -12.672 1 98.44 87 ALA B C 1
ATOM 1455 O O . ALA B 1 87 ? -3.008 -19.609 -13.336 1 98.44 87 ALA B O 1
ATOM 1456 N N . LEU B 1 88 ? -1.98 -19.391 -11.414 1 98.69 88 LEU B N 1
ATOM 1457 C CA . LEU B 1 88 ? -3.217 -19.344 -10.641 1 98.69 88 LEU B CA 1
ATOM 1458 C C . LEU B 1 88 ? -3.957 -18.031 -10.867 1 98.69 88 LEU B C 1
ATOM 1460 O O . LEU B 1 88 ? -5.184 -18.016 -10.992 1 98.69 88 LEU B O 1
ATOM 1464 N N . VAL B 1 89 ? -3.242 -16.891 -11.023 1 98.62 89 VAL B N 1
ATOM 1465 C CA . VAL B 1 89 ? -3.951 -15.625 -10.891 1 98.62 89 VAL B CA 1
ATOM 1466 C C . VAL B 1 89 ? -4.141 -14.984 -12.266 1 98.62 89 VAL B C 1
ATOM 1468 O O . VAL B 1 89 ? -5.109 -14.258 -12.492 1 98.62 89 VAL B O 1
ATOM 1471 N N . THR B 1 90 ? -3.297 -15.258 -13.258 1 98.56 90 THR B N 1
ATOM 1472 C CA . THR B 1 90 ? -3.246 -14.539 -14.523 1 98.56 90 THR B CA 1
ATOM 1473 C C . THR B 1 90 ? -4.551 -14.703 -15.289 1 98.56 90 THR B C 1
ATOM 1475 O O . THR B 1 90 ? -5.043 -13.758 -15.906 1 98.56 90 THR B O 1
ATOM 1478 N N . PRO B 1 91 ? -5.211 -15.875 -15.242 1 98.56 91 PRO B N 1
ATOM 1479 C CA . PRO B 1 91 ? -6.449 -16.062 -16 1 98.56 91 PRO B CA 1
ATOM 1480 C C . PRO B 1 91 ? -7.562 -15.125 -15.562 1 98.56 91 PRO B C 1
ATOM 1482 O O . PRO B 1 91 ? -8.547 -14.945 -16.281 1 98.56 91 PRO B O 1
ATOM 1485 N N . HIS B 1 92 ? -7.406 -14.539 -14.422 1 98.88 92 HIS B N 1
ATOM 1486 C CA . HIS B 1 92 ? -8.492 -13.742 -13.859 1 98.88 92 HIS B CA 1
ATOM 1487 C C . HIS B 1 92 ? -8.211 -12.25 -14.008 1 98.88 92 HIS B C 1
ATOM 1489 O O . HIS B 1 92 ? -9.023 -11.414 -13.602 1 98.88 92 HIS B O 1
ATOM 1495 N N . LEU B 1 93 ? -7.078 -11.906 -14.617 1 98.81 93 LEU B N 1
ATOM 1496 C CA . LEU B 1 93 ? -6.629 -10.523 -14.656 1 98.81 93 LEU B CA 1
ATOM 1497 C C . LEU B 1 93 ? -6.941 -9.883 -16 1 98.81 93 LEU B C 1
ATOM 1499 O O . LEU B 1 93 ? -6.875 -10.555 -17.047 1 98.81 93 LEU B O 1
ATOM 1503 N N . ALA B 1 94 ? -7.281 -8.641 -15.883 1 98.56 94 ALA B N 1
ATOM 1504 C CA . ALA B 1 94 ? -7.516 -7.855 -17.094 1 98.56 94 ALA B CA 1
ATOM 1505 C C . ALA B 1 94 ? -6.203 -7.328 -17.672 1 98.56 94 ALA B C 1
ATOM 1507 O O . ALA B 1 94 ? -6.137 -6.953 -18.844 1 98.56 94 ALA B O 1
ATOM 1508 N N . GLN B 1 95 ? -5.207 -7.199 -16.875 1 97.62 95 GLN B N 1
ATOM 1509 C CA . GLN B 1 95 ? -3.863 -6.75 -17.234 1 97.62 95 GLN B CA 1
ATOM 1510 C C . GLN B 1 95 ? -2.809 -7.434 -16.359 1 97.62 95 GLN B C 1
ATOM 1512 O O . GLN B 1 95 ? -3.129 -7.988 -15.312 1 97.62 95 GLN B O 1
ATOM 1517 N N . LEU B 1 96 ? -1.58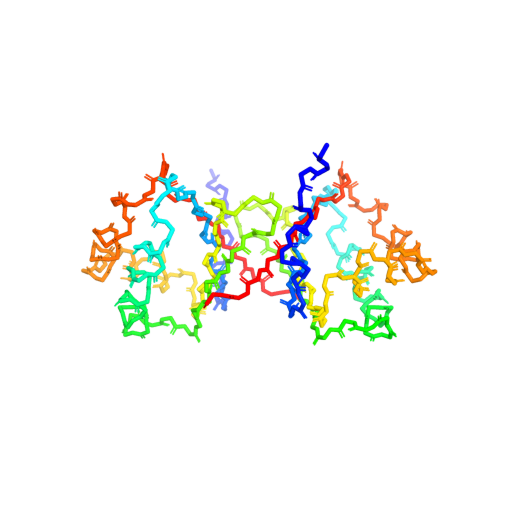4 -7.422 -16.812 1 96.12 96 LEU B N 1
ATOM 1518 C CA . LEU B 1 96 ? -0.495 -7.996 -16.031 1 96.12 96 LEU B CA 1
ATOM 1519 C C . LEU B 1 96 ? -0.283 -7.211 -14.734 1 96.12 96 LEU B C 1
ATOM 1521 O O . LEU B 1 96 ? -0.434 -5.988 -14.711 1 96.12 96 LEU B O 1
ATOM 1525 N N . PRO B 1 97 ? 0.094 -7.914 -13.695 1 98.12 97 PRO B N 1
ATOM 1526 C CA . PRO B 1 97 ? 0.344 -7.215 -12.43 1 98.12 97 PRO B CA 1
ATOM 1527 C C . PRO B 1 97 ? 1.507 -6.23 -12.516 1 98.12 97 PRO B C 1
ATOM 1529 O O . PRO B 1 97 ? 2.43 -6.43 -13.312 1 98.12 97 PRO B O 1
ATOM 1532 N N . ALA B 1 98 ? 1.443 -5.234 -11.727 1 97.75 98 ALA B N 1
ATOM 1533 C CA . ALA B 1 98 ? 2.541 -4.289 -11.531 1 97.75 98 ALA B CA 1
ATOM 1534 C C . ALA B 1 98 ? 3.061 -4.336 -10.102 1 97.75 98 ALA B C 1
ATOM 1536 O O . ALA B 1 98 ? 2.281 -4.258 -9.148 1 97.75 98 ALA B O 1
ATOM 1537 N N . ALA B 1 99 ? 4.387 -4.422 -10 1 98.38 99 ALA B N 1
ATOM 1538 C CA . ALA B 1 99 ? 4.969 -4.535 -8.664 1 98.38 99 ALA B CA 1
ATOM 1539 C C . ALA B 1 99 ? 5.93 -3.383 -8.391 1 98.38 99 ALA B C 1
ATOM 1541 O O . ALA B 1 99 ? 6.625 -2.914 -9.297 1 98.38 99 ALA B O 1
ATOM 1542 N N . THR B 1 100 ? 5.93 -2.895 -7.156 1 98.56 100 THR B N 1
ATOM 1543 C CA . THR B 1 100 ? 6.914 -1.969 -6.605 1 98.56 100 THR B CA 1
ATOM 1544 C C . THR B 1 100 ? 7.367 -2.426 -5.223 1 98.56 100 THR B C 1
ATOM 1546 O O . THR B 1 100 ? 6.746 -3.301 -4.613 1 98.56 100 THR B O 1
ATOM 1549 N N . HIS B 1 101 ? 8.508 -1.881 -4.762 1 98.81 101 HIS B N 1
ATOM 1550 C CA . HIS B 1 101 ? 9.055 -2.246 -3.459 1 98.81 101 HIS B CA 1
ATOM 1551 C C . HIS B 1 101 ? 9.164 -1.027 -2.549 1 98.81 101 HIS B C 1
ATOM 1553 O O . HIS B 1 101 ? 9.5 0.067 -3.008 1 98.81 101 HIS B O 1
ATOM 1559 N N . TRP B 1 102 ? 8.945 -1.32 -1.252 1 98.69 102 TRP B N 1
ATOM 1560 C CA . TRP B 1 102 ? 8.836 -0.236 -0.282 1 98.69 102 TRP B CA 1
ATOM 1561 C C . TRP B 1 102 ? 9.578 -0.579 1.006 1 98.69 102 TRP B C 1
ATOM 1563 O O . TRP B 1 102 ? 9.453 -1.693 1.521 1 98.69 102 TRP B O 1
ATOM 1573 N N . SER B 1 103 ? 10.32 0.402 1.511 1 98.31 103 SER B N 1
ATOM 1574 C CA . SER B 1 103 ? 11.031 0.256 2.777 1 98.31 103 SER B CA 1
ATOM 1575 C C . SER B 1 103 ? 10.43 1.157 3.854 1 98.31 103 SER B C 1
ATOM 1577 O O . SER B 1 103 ? 10.086 2.309 3.582 1 98.31 103 SER B O 1
ATOM 1579 N N . ALA B 1 104 ? 10.297 0.586 5.09 1 98.12 104 ALA B N 1
ATOM 1580 C CA . ALA B 1 104 ? 9.758 1.358 6.207 1 98.12 104 ALA B CA 1
ATOM 1581 C C . ALA B 1 104 ? 10.641 2.564 6.516 1 98.12 104 ALA B C 1
ATOM 1583 O O . ALA B 1 104 ? 11.867 2.477 6.453 1 98.12 104 ALA B O 1
ATOM 1584 N N . VAL B 1 105 ? 9.922 3.701 6.84 1 97.81 105 VAL B N 1
ATOM 1585 C CA . VAL B 1 105 ? 10.617 4.922 7.25 1 97.81 105 VAL B CA 1
ATOM 1586 C C . VAL B 1 105 ? 10.438 5.133 8.75 1 97.81 105 VAL B C 1
ATOM 1588 O O . VAL B 1 105 ? 9.328 5.031 9.273 1 97.81 105 VAL B O 1
#

Radius of gyration: 18.37 Å; Cα contacts (8 Å, |Δi|>4): 389; chains: 2; bounding box: 63×45×36 Å

Organism: Micrococcus luteus (strain ATCC 4698 / DSM 20030 / JCM 1464 / CCM 169 / CCUG 5858 / IAM 1056 / NBRC 3333 / NCIMB 9278 / NCTC 2665 / VKM Ac-2230) (NCBI:txid465515)

Secondary structure (DSSP, 8-state):
----------S-EEEEEEEEBPTT-HHHHHHHHHHHHHHHHHTT-SEEEEEEESS-TTEEEEEEEESSHHIIIIIITTSHHHHHHHHHHGGGBSS--EEEEEEE-/----------S-EEEEEEEEBPTT-HHHHHHHHHHHHHHHHHTT-SEEEEEEESS-TTEEEEEEEESSHHIIIIIITTSHHHHHHHHHHGGGBSS--EEEEEEE-